Protein AF-A0A9W9ABB8-F1 (afdb_monomer_lite)

pLDDT: mean 76.54, std 20.95, range [30.84, 98.62]

Sequence (246 aa):
MRIDVDLCGHYLIMWRRAEHLQNVVATLQILTSRLSDTNARMREYYEDHLPDIAELDTRIRAIAEVDLENANVLKISQATKTLWYEAEQFRVPDLWHIASPPRQKVLAMREKLFGTGGRRFPQGVHGAHGRFNRLQKTLDGRERLVDSEGKTESEVEEEQRVDGEGVFINSPKEDVEDIVEHPNIKPMWLLRFFTSWVANWRPSASVVATKGYEMHSSLTSPVVDHEGEEITVPSELVKPENAASL

Secondary structure (DSSP, 8-state):
-HHHHHHHHHHHHHHHHHHHHHHHHHHHHHHHHHHHHHHHHHHHHHHHHHHHHHHHHHHHHHHHHHHHHHHHHHHHHHHHHHHHHHHHH--HHHHHHHHHHHHHHHHHHHHHHHT--SSPPPTTGGG-BTTB-EEEE-TTS-EEEE-TTS--HHHHHHHHHH-TT-SSS-PPP---------TTS--HHHHHHHHHHHHTT-------------------------------------PPP-----

Structure (mmCIF, N/CA/C/O backbone):
data_AF-A0A9W9ABB8-F1
#
_entry.id   AF-A0A9W9ABB8-F1
#
loop_
_atom_site.group_PDB
_atom_site.id
_atom_site.type_symbol
_atom_site.label_atom_id
_atom_site.label_alt_id
_atom_site.label_comp_id
_atom_site.label_asym_id
_atom_site.label_entity_id
_atom_site.label_seq_id
_atom_site.pdbx_PDB_ins_code
_atom_site.Cartn_x
_atom_site.Cartn_y
_atom_site.Cartn_z
_atom_site.occupancy
_atom_site.B_iso_or_equiv
_atom_site.auth_seq_id
_atom_site.auth_comp_id
_atom_site.auth_asym_id
_atom_site.auth_atom_id
_atom_site.pdbx_PDB_model_num
ATOM 1 N N . MET A 1 1 ? 44.831 25.089 -80.837 1.00 68.94 1 MET A N 1
ATOM 2 C CA . MET A 1 1 ? 45.810 25.006 -79.730 1.00 68.94 1 MET A CA 1
ATOM 3 C C . MET A 1 1 ? 45.282 25.567 -78.413 1.00 68.94 1 MET A C 1
ATOM 5 O O . MET A 1 1 ? 45.146 24.769 -77.505 1.00 68.94 1 MET A O 1
ATOM 9 N N . ARG A 1 2 ? 44.942 26.864 -78.258 1.00 84.62 2 ARG A N 1
ATOM 10 C CA . ARG A 1 2 ? 44.353 27.359 -76.982 1.00 84.62 2 ARG A CA 1
ATOM 11 C C . ARG A 1 2 ? 43.026 26.668 -76.625 1.00 84.62 2 ARG A C 1
ATOM 13 O O . ARG A 1 2 ? 42.878 26.171 -75.520 1.00 84.62 2 ARG A O 1
ATOM 20 N N . ILE A 1 3 ? 42.138 26.543 -77.612 1.00 88.19 3 ILE A N 1
ATOM 21 C CA . ILE A 1 3 ? 40.823 25.896 -77.464 1.00 88.19 3 ILE A CA 1
ATOM 22 C C . ILE A 1 3 ? 40.952 24.436 -76.988 1.00 88.19 3 ILE A C 1
ATOM 24 O O . ILE A 1 3 ? 40.187 23.999 -76.136 1.00 88.19 3 ILE A O 1
ATOM 28 N N . ASP A 1 4 ? 41.946 23.695 -77.481 1.00 93.38 4 ASP A N 1
ATOM 29 C CA . ASP A 1 4 ? 42.143 22.280 -77.133 1.00 93.38 4 ASP A CA 1
ATOM 30 C C . ASP A 1 4 ? 42.655 22.104 -75.693 1.00 93.38 4 ASP A C 1
ATOM 32 O O . ASP A 1 4 ? 42.255 21.172 -74.996 1.00 93.38 4 ASP A O 1
ATOM 36 N N . VAL A 1 5 ? 43.510 23.024 -75.227 1.00 92.75 5 VAL A N 1
ATOM 37 C CA . VAL A 1 5 ? 44.009 23.047 -73.841 1.00 92.75 5 VAL A CA 1
ATOM 38 C C . VAL A 1 5 ? 42.877 23.381 -72.874 1.00 92.75 5 VAL A C 1
ATOM 40 O O . VAL A 1 5 ? 42.732 22.711 -71.852 1.00 92.75 5 VAL A O 1
ATOM 43 N N . ASP A 1 6 ? 42.038 24.355 -73.226 1.00 93.81 6 ASP A N 1
ATOM 44 C CA . ASP A 1 6 ? 40.881 24.722 -72.415 1.00 93.81 6 ASP A CA 1
ATOM 45 C C . ASP A 1 6 ? 39.879 23.559 -72.342 1.00 93.81 6 ASP A C 1
ATOM 47 O O . ASP A 1 6 ? 39.435 23.203 -71.250 1.00 93.81 6 ASP A O 1
ATOM 51 N N . LEU A 1 7 ? 39.571 22.898 -73.464 1.00 93.44 7 LEU A N 1
ATOM 52 C CA . LEU A 1 7 ? 38.696 21.717 -73.493 1.00 93.44 7 LEU A CA 1
ATOM 53 C C . LEU A 1 7 ? 39.256 20.555 -72.661 1.00 93.44 7 LEU A C 1
ATOM 55 O O . LEU A 1 7 ? 38.510 19.932 -71.903 1.00 93.44 7 LEU A O 1
ATOM 59 N N . CYS A 1 8 ? 40.562 20.293 -72.747 1.00 93.94 8 CYS A N 1
ATOM 60 C CA . CYS A 1 8 ? 41.228 19.276 -71.932 1.00 93.94 8 CYS A CA 1
ATOM 61 C C . CYS A 1 8 ? 41.142 19.611 -70.431 1.00 93.94 8 CYS A C 1
ATOM 63 O O . CYS A 1 8 ? 40.811 18.746 -69.618 1.00 93.94 8 CYS A O 1
ATOM 65 N N . GLY A 1 9 ? 41.340 20.881 -70.062 1.00 95.69 9 GLY A N 1
ATOM 66 C CA . GLY A 1 9 ? 41.175 21.356 -68.687 1.00 95.69 9 GLY A CA 1
ATOM 67 C C . GLY A 1 9 ? 39.754 21.147 -68.156 1.00 95.69 9 GLY A C 1
ATOM 68 O O . GLY A 1 9 ? 39.575 20.609 -67.062 1.00 95.69 9 GLY A O 1
ATOM 69 N N . HIS A 1 10 ? 38.735 21.493 -68.948 1.00 96.12 10 HIS A N 1
ATOM 70 C CA . HIS A 1 10 ? 37.335 21.254 -68.581 1.00 96.12 10 HIS A CA 1
ATOM 71 C C . HIS A 1 10 ? 37.029 19.758 -68.441 1.00 96.12 10 HIS A C 1
ATOM 73 O O . HIS A 1 10 ? 36.358 19.363 -67.486 1.00 96.12 10 HIS A O 1
ATOM 79 N N . TYR A 1 11 ? 37.556 18.915 -69.334 1.00 96.44 11 TYR A N 1
ATOM 80 C CA . TYR A 1 11 ? 37.375 17.465 -69.265 1.00 96.44 11 TYR A CA 1
ATOM 81 C C . TYR A 1 11 ? 37.979 16.868 -67.986 1.00 96.44 11 TYR A C 1
ATOM 83 O O . TYR A 1 11 ? 37.311 16.099 -67.297 1.00 96.44 11 TYR A O 1
ATOM 91 N N . LEU A 1 12 ? 39.191 17.282 -67.603 1.00 96.06 12 LEU A N 1
ATOM 92 C CA . LEU A 1 12 ? 39.827 16.848 -66.354 1.00 96.06 12 LEU A CA 1
ATOM 93 C C . LEU A 1 12 ? 39.030 17.277 -65.115 1.00 96.06 12 LEU A C 1
ATOM 95 O O . LEU A 1 12 ? 38.873 16.493 -64.178 1.00 96.06 12 LEU A O 1
ATOM 99 N N . ILE A 1 13 ? 38.492 18.502 -65.109 1.00 96.69 13 ILE A N 1
ATOM 100 C CA . ILE A 1 13 ? 37.639 18.984 -64.015 1.00 96.69 13 ILE A CA 1
ATOM 101 C C . ILE A 1 13 ? 36.354 18.155 -63.933 1.00 96.69 13 ILE A C 1
ATOM 103 O O . ILE A 1 13 ? 35.967 17.748 -62.836 1.00 96.69 13 ILE A O 1
ATOM 107 N N . MET A 1 14 ? 35.695 17.889 -65.065 1.00 96.81 14 MET A N 1
ATOM 108 C CA . MET A 1 14 ? 34.482 17.070 -65.089 1.00 96.81 14 MET A CA 1
ATOM 109 C C . MET A 1 14 ? 34.756 15.641 -64.624 1.00 96.81 14 MET A C 1
ATOM 111 O O . MET A 1 14 ? 34.000 15.122 -63.807 1.00 96.81 14 MET A O 1
ATOM 115 N N . TRP A 1 15 ? 35.857 15.036 -65.069 1.00 97.69 15 TRP A N 1
ATOM 116 C CA . TRP A 1 15 ? 36.239 13.682 -64.677 1.00 97.69 15 TRP A CA 1
ATOM 117 C C . TRP A 1 15 ? 36.534 13.583 -63.174 1.00 97.69 15 TRP A C 1
ATOM 119 O O . TRP A 1 15 ? 35.964 12.736 -62.489 1.00 97.69 15 TRP A O 1
ATOM 129 N N . ARG A 1 16 ? 37.307 14.526 -62.615 1.00 97.75 16 ARG A N 1
ATOM 130 C CA . ARG A 1 16 ? 37.581 14.580 -61.168 1.00 97.75 16 ARG A CA 1
ATOM 131 C C . ARG A 1 16 ? 36.319 14.824 -60.336 1.00 97.75 16 ARG A C 1
ATOM 133 O O . ARG A 1 16 ? 36.184 14.275 -59.244 1.00 97.75 16 ARG A O 1
ATOM 140 N N . ARG A 1 17 ? 35.389 15.656 -60.820 1.00 97.50 17 ARG A N 1
ATOM 141 C CA . ARG A 1 17 ? 34.090 15.872 -60.156 1.00 97.50 17 ARG A CA 1
ATOM 142 C C . ARG A 1 17 ? 33.223 14.618 -60.201 1.00 97.50 17 ARG A C 1
ATOM 144 O O . ARG A 1 17 ? 32.594 14.310 -59.196 1.00 97.50 17 ARG A O 1
ATOM 151 N N . ALA A 1 18 ? 33.210 13.901 -61.323 1.00 97.62 18 ALA A N 1
ATOM 152 C CA . ALA A 1 18 ? 32.485 12.642 -61.450 1.00 97.62 18 ALA A CA 1
ATOM 153 C C . ALA A 1 18 ? 33.017 11.593 -60.460 1.00 97.62 18 ALA A C 1
ATOM 155 O O . ALA A 1 18 ? 32.231 11.006 -59.721 1.00 97.62 18 ALA A O 1
ATOM 156 N N . GLU A 1 19 ? 34.340 11.440 -60.364 1.00 97.56 19 GLU A N 1
ATOM 157 C CA . GLU A 1 19 ? 34.982 10.547 -59.390 1.00 97.56 19 GLU A CA 1
ATOM 158 C C . GLU A 1 19 ? 34.671 10.960 -57.940 1.00 97.56 19 GLU A C 1
ATOM 160 O O . GLU A 1 19 ? 34.311 10.129 -57.107 1.00 97.56 19 GLU A O 1
ATOM 165 N N . HIS A 1 20 ? 34.729 12.260 -57.627 1.00 97.75 20 HIS A N 1
ATOM 166 C CA . HIS A 1 20 ? 34.370 12.755 -56.298 1.00 97.75 20 HIS A CA 1
ATOM 167 C C . HIS A 1 20 ? 32.906 12.462 -55.940 1.00 97.75 20 HIS A C 1
ATOM 169 O O . HIS A 1 20 ? 32.637 11.987 -54.839 1.00 97.75 20 HIS A O 1
ATOM 175 N N . LEU A 1 21 ? 31.967 12.703 -56.860 1.00 98.06 21 LEU A N 1
ATOM 176 C CA . LEU A 1 21 ? 30.553 12.389 -56.647 1.00 98.06 21 LEU A CA 1
ATOM 177 C C . LEU A 1 21 ? 30.339 10.890 -56.444 1.00 98.06 21 LEU A C 1
ATOM 179 O O . LEU A 1 21 ? 29.570 10.509 -55.569 1.00 98.06 21 LEU A O 1
ATOM 183 N N . GLN A 1 22 ? 31.051 10.042 -57.187 1.00 98.19 22 GLN A N 1
ATOM 184 C CA . GLN A 1 22 ? 30.990 8.595 -56.998 1.00 98.19 22 GLN A CA 1
ATOM 185 C C . GLN A 1 22 ? 31.472 8.185 -55.600 1.00 98.19 22 GLN A C 1
ATOM 187 O O . GLN A 1 22 ? 30.812 7.388 -54.935 1.00 98.19 22 GLN A O 1
ATOM 192 N N . ASN A 1 23 ? 32.562 8.784 -55.115 1.00 97.69 23 ASN A N 1
ATOM 193 C CA . ASN A 1 23 ? 33.060 8.546 -53.761 1.00 97.69 23 ASN A CA 1
ATOM 194 C C . ASN A 1 23 ? 32.068 9.025 -52.689 1.00 97.69 23 ASN A C 1
ATOM 196 O O . ASN A 1 23 ? 31.843 8.317 -51.711 1.00 97.69 23 ASN A O 1
ATOM 200 N N . VAL A 1 24 ? 31.433 10.187 -52.879 1.00 98.38 24 VAL A N 1
ATOM 201 C CA . VAL A 1 24 ? 30.392 10.696 -51.966 1.00 98.38 24 VAL A CA 1
ATOM 202 C C . VAL A 1 24 ? 29.163 9.787 -51.965 1.00 98.38 24 VAL A C 1
ATOM 204 O O . VAL A 1 24 ? 28.613 9.491 -50.909 1.00 98.38 24 VAL A O 1
ATOM 207 N N . VAL A 1 25 ? 28.734 9.296 -53.127 1.00 98.38 25 VAL A N 1
ATOM 208 C CA . VAL A 1 25 ? 27.620 8.344 -53.209 1.00 98.38 25 VAL A CA 1
ATOM 209 C C . VAL A 1 25 ? 27.969 7.046 -52.480 1.00 98.38 25 VAL A C 1
ATOM 211 O O . VAL A 1 25 ? 27.146 6.547 -51.718 1.00 98.38 25 VAL A O 1
ATOM 214 N N . ALA A 1 26 ? 29.191 6.533 -52.640 1.00 98.12 26 ALA A N 1
ATOM 215 C CA . ALA A 1 26 ? 29.635 5.327 -51.948 1.00 98.12 26 ALA A CA 1
ATOM 216 C C . ALA A 1 26 ? 29.654 5.504 -50.419 1.00 98.12 26 ALA A C 1
ATOM 218 O O . ALA A 1 26 ? 29.173 4.635 -49.690 1.00 98.12 26 ALA A O 1
ATOM 219 N N . THR A 1 27 ? 30.150 6.637 -49.907 1.00 98.12 27 THR A N 1
ATOM 220 C CA . THR A 1 27 ? 30.139 6.897 -48.458 1.00 98.12 27 THR A CA 1
ATOM 221 C C . THR A 1 27 ? 28.723 7.064 -47.922 1.00 98.12 27 THR A C 1
ATOM 223 O O . THR A 1 27 ? 28.400 6.499 -46.877 1.00 98.12 27 THR A O 1
ATOM 226 N N . LEU A 1 28 ? 27.849 7.765 -48.650 1.00 98.19 28 LEU A N 1
ATOM 227 C CA . LEU A 1 28 ? 26.440 7.899 -48.284 1.00 98.19 28 LEU A CA 1
ATOM 228 C C . LEU A 1 28 ? 25.725 6.548 -48.270 1.00 98.19 28 LEU A C 1
ATOM 230 O O . LEU A 1 28 ? 24.940 6.299 -47.360 1.00 98.19 28 LEU A O 1
ATOM 234 N N . GLN A 1 29 ? 26.012 5.654 -49.217 1.00 98.31 29 GLN A N 1
ATOM 235 C CA . GLN A 1 29 ? 25.443 4.305 -49.235 1.00 98.31 29 GLN A CA 1
ATOM 236 C C . GLN A 1 29 ? 25.874 3.486 -48.016 1.00 98.31 29 GLN A C 1
ATOM 238 O O . GLN A 1 29 ? 25.028 2.850 -47.393 1.00 98.31 29 GLN A O 1
ATOM 243 N N . ILE A 1 30 ? 27.154 3.551 -47.630 1.00 98.31 30 ILE A N 1
ATOM 244 C CA . ILE A 1 30 ? 27.660 2.871 -46.428 1.00 98.31 30 ILE A CA 1
ATOM 245 C C . ILE A 1 30 ? 27.010 3.442 -45.164 1.00 98.31 30 ILE A C 1
ATOM 247 O O . ILE A 1 30 ? 26.604 2.689 -44.284 1.00 98.31 30 ILE A O 1
ATOM 251 N N . LEU A 1 31 ? 26.897 4.767 -45.052 1.00 98.25 31 LEU A N 1
ATOM 252 C CA . LEU A 1 31 ? 26.237 5.387 -43.901 1.00 98.25 31 LEU A CA 1
ATOM 253 C C . LEU A 1 31 ? 24.756 5.016 -43.844 1.00 98.25 31 LEU A C 1
ATOM 255 O O . LEU A 1 31 ? 24.248 4.701 -42.773 1.00 98.25 31 LEU A O 1
ATOM 259 N N . THR A 1 32 ? 24.084 5.009 -44.994 1.00 98.38 32 THR A N 1
ATOM 260 C CA . THR A 1 32 ? 22.665 4.662 -45.090 1.00 98.38 32 THR A CA 1
ATOM 261 C C . THR A 1 32 ? 22.428 3.212 -44.691 1.00 98.38 32 THR A C 1
ATOM 263 O O . THR A 1 32 ? 21.529 2.970 -43.893 1.00 98.38 32 THR A O 1
ATOM 266 N N . SER A 1 33 ? 23.246 2.263 -45.164 1.00 98.25 33 SER A N 1
ATOM 267 C CA . SER A 1 33 ? 23.107 0.853 -44.780 1.00 98.25 33 SER A CA 1
ATOM 268 C C . SER A 1 33 ? 23.386 0.639 -43.295 1.00 98.25 33 SER A C 1
ATOM 270 O O . SER A 1 33 ? 22.622 -0.023 -42.602 1.00 98.25 33 SER A O 1
ATOM 272 N N . ARG A 1 34 ? 24.424 1.284 -42.752 1.00 98.31 34 ARG A N 1
ATOM 273 C CA . ARG A 1 34 ? 24.720 1.212 -41.316 1.00 98.31 34 ARG A CA 1
ATOM 274 C C . ARG A 1 34 ? 23.590 1.786 -40.468 1.00 98.31 34 ARG A C 1
ATOM 276 O O . ARG A 1 34 ? 23.243 1.182 -39.461 1.00 98.31 34 ARG A O 1
ATOM 283 N N . LEU A 1 35 ? 23.018 2.922 -40.865 1.00 98.19 35 LEU A N 1
ATOM 284 C CA . LEU A 1 35 ? 21.896 3.545 -40.162 1.00 98.19 35 LEU A CA 1
ATOM 285 C C . LEU A 1 35 ? 20.609 2.726 -40.285 1.00 98.19 35 LEU A C 1
ATOM 287 O O . LEU A 1 35 ? 19.845 2.654 -39.324 1.00 98.19 35 LEU A O 1
ATOM 291 N N . SER A 1 36 ? 20.350 2.106 -41.439 1.00 98.38 36 SER A N 1
ATOM 292 C CA . SER A 1 36 ? 19.194 1.223 -41.588 1.00 98.38 36 SER A CA 1
ATOM 293 C C . SER A 1 36 ? 19.338 -0.028 -40.731 1.00 98.38 36 SER A C 1
ATOM 295 O O . SER A 1 36 ? 18.379 -0.394 -40.057 1.00 98.38 36 SER A O 1
ATOM 297 N N . ASP A 1 37 ? 20.529 -0.630 -40.693 1.00 98.38 37 ASP A N 1
ATOM 298 C CA . ASP A 1 37 ? 20.807 -1.832 -39.904 1.00 98.38 37 ASP A CA 1
ATOM 299 C C . ASP A 1 37 ? 20.693 -1.552 -38.403 1.00 98.38 37 ASP A C 1
ATOM 301 O O . ASP A 1 37 ? 20.070 -2.318 -37.669 1.00 98.38 37 ASP A O 1
ATOM 305 N N . THR A 1 38 ? 21.257 -0.437 -37.922 1.00 98.44 38 THR A N 1
ATOM 306 C CA . THR A 1 38 ? 21.149 -0.069 -36.502 1.00 98.44 38 THR A CA 1
ATOM 307 C C . THR A 1 38 ? 19.716 0.257 -36.113 1.00 98.44 38 THR A C 1
ATOM 309 O O . THR A 1 38 ? 19.274 -0.159 -35.046 1.00 98.44 38 THR A O 1
ATOM 312 N N . ASN A 1 39 ? 18.968 0.955 -36.968 1.00 98.19 39 ASN A N 1
ATOM 313 C CA . ASN A 1 39 ? 17.563 1.255 -36.714 1.00 98.19 39 ASN A CA 1
ATOM 314 C C . ASN A 1 39 ? 16.707 -0.021 -36.700 1.00 98.19 39 ASN A C 1
ATOM 316 O O . ASN A 1 39 ? 15.901 -0.198 -35.792 1.00 98.19 39 ASN A O 1
ATOM 320 N N . ALA A 1 40 ? 16.917 -0.939 -37.650 1.00 98.25 40 ALA A N 1
ATOM 321 C CA . ALA A 1 40 ? 16.251 -2.241 -37.654 1.00 98.25 40 ALA A CA 1
ATOM 322 C C . ALA A 1 40 ? 16.542 -3.016 -36.363 1.00 98.25 40 ALA A C 1
ATOM 324 O O . ALA A 1 40 ? 15.615 -3.477 -35.708 1.00 98.25 40 ALA A O 1
ATOM 325 N N . ARG A 1 41 ? 17.808 -3.049 -35.935 1.00 98.44 41 ARG A N 1
ATOM 326 C CA . ARG A 1 41 ? 18.221 -3.731 -34.705 1.00 98.44 41 ARG A CA 1
ATOM 327 C C . ARG A 1 41 ? 17.649 -3.094 -33.437 1.00 98.44 41 ARG A C 1
ATOM 329 O O . ARG A 1 41 ? 17.312 -3.807 -32.503 1.00 98.44 41 ARG A O 1
ATOM 336 N N . MET A 1 42 ? 17.539 -1.764 -33.382 1.00 98.12 42 MET A N 1
ATOM 337 C CA . MET A 1 42 ? 16.894 -1.080 -32.252 1.00 98.12 42 MET A CA 1
ATOM 338 C C . MET A 1 42 ? 15.392 -1.357 -32.200 1.00 98.12 42 MET A C 1
ATOM 340 O O . MET A 1 42 ? 14.847 -1.482 -31.108 1.00 98.12 42 MET A O 1
ATOM 344 N N . ARG A 1 43 ? 14.728 -1.457 -33.358 1.00 98.25 43 ARG A N 1
ATOM 345 C CA . ARG A 1 43 ? 13.309 -1.824 -33.422 1.00 98.25 43 ARG A CA 1
ATOM 346 C C . ARG A 1 43 ? 13.078 -3.259 -32.985 1.00 98.25 43 ARG A C 1
ATOM 348 O O . ARG A 1 43 ? 12.240 -3.464 -32.125 1.00 98.25 43 ARG A O 1
ATOM 355 N N . GLU A 1 44 ? 13.856 -4.200 -33.510 1.00 98.44 44 GLU A N 1
ATOM 356 C CA . GLU A 1 44 ? 13.804 -5.608 -33.104 1.00 98.44 44 GLU A CA 1
ATOM 357 C C . GLU A 1 44 ? 14.040 -5.739 -31.596 1.00 98.44 44 GLU A C 1
ATOM 359 O O . GLU A 1 44 ? 13.203 -6.277 -30.887 1.00 98.44 44 GLU A O 1
ATOM 364 N N . TYR A 1 45 ? 15.097 -5.105 -31.073 1.00 98.38 45 TYR A N 1
ATOM 365 C CA . TYR A 1 45 ? 15.361 -5.095 -29.636 1.00 98.38 45 TYR A CA 1
ATOM 366 C C . TYR A 1 45 ? 14.198 -4.504 -28.828 1.00 98.38 45 TYR A C 1
ATOM 368 O O . TYR A 1 45 ? 13.860 -5.019 -27.770 1.00 98.38 45 TYR A O 1
ATOM 376 N N . TYR A 1 46 ? 13.581 -3.417 -29.292 1.00 97.81 46 TYR A N 1
ATOM 377 C CA . TYR A 1 46 ? 12.426 -2.838 -28.609 1.00 97.81 46 TYR A CA 1
ATOM 378 C C . TYR A 1 46 ? 11.224 -3.787 -28.628 1.00 97.81 46 TYR A C 1
ATOM 380 O O . TYR A 1 46 ? 10.619 -4.012 -27.584 1.00 97.81 46 TYR A O 1
ATOM 388 N N . GLU A 1 47 ? 10.909 -4.358 -29.789 1.00 98.19 47 GLU A N 1
ATOM 389 C CA . GLU A 1 47 ? 9.811 -5.307 -29.975 1.00 98.19 47 GLU A CA 1
ATOM 390 C C . GLU A 1 47 ? 9.995 -6.562 -29.111 1.00 98.19 47 GLU A C 1
ATOM 392 O O . GLU A 1 47 ? 9.036 -6.999 -28.474 1.00 98.19 47 GLU A O 1
ATOM 397 N N . ASP A 1 48 ? 11.227 -7.059 -28.991 1.00 98.56 48 ASP A N 1
ATOM 398 C CA . ASP A 1 48 ? 11.579 -8.200 -28.143 1.00 98.56 48 ASP A CA 1
ATOM 399 C C . ASP A 1 48 ? 11.329 -7.933 -26.648 1.00 98.56 48 ASP A C 1
ATOM 401 O O . ASP A 1 48 ? 10.965 -8.852 -25.917 1.00 98.56 48 ASP A O 1
ATOM 405 N N . HIS A 1 49 ? 11.483 -6.684 -26.186 1.00 98.38 49 HIS A N 1
ATOM 406 C CA . HIS A 1 49 ? 11.338 -6.309 -24.768 1.00 98.38 49 HIS A CA 1
ATOM 407 C C . HIS A 1 49 ? 9.974 -5.691 -24.421 1.00 98.38 49 HIS A C 1
ATOM 409 O O . HIS A 1 49 ? 9.693 -5.428 -23.250 1.00 98.38 49 HIS A O 1
ATOM 415 N N . LEU A 1 50 ? 9.093 -5.474 -25.402 1.00 98.38 50 LEU A N 1
ATOM 416 C CA . LEU A 1 50 ? 7.701 -5.093 -25.152 1.00 98.38 50 LEU A CA 1
ATOM 417 C C . LEU A 1 50 ? 6.968 -6.007 -24.149 1.00 98.38 50 LEU A C 1
ATOM 419 O O . LEU A 1 50 ? 6.282 -5.458 -23.280 1.00 98.38 50 LEU A O 1
ATOM 423 N N . PRO A 1 51 ? 7.067 -7.353 -24.218 1.00 98.25 51 PRO A N 1
ATOM 424 C CA . PRO A 1 51 ? 6.397 -8.215 -23.246 1.00 98.25 51 PRO A CA 1
ATOM 425 C C . PRO A 1 51 ? 6.939 -8.027 -21.827 1.00 98.25 51 PRO A C 1
ATOM 427 O O . PRO A 1 51 ? 6.142 -7.962 -20.894 1.00 98.25 51 PRO A O 1
ATOM 430 N N . ASP A 1 52 ? 8.252 -7.860 -21.663 1.00 98.31 52 ASP A N 1
ATOM 431 C CA . ASP A 1 52 ? 8.875 -7.643 -20.353 1.00 98.31 52 ASP A CA 1
ATOM 432 C C . ASP A 1 52 ? 8.405 -6.322 -19.731 1.00 98.31 52 ASP A C 1
ATOM 434 O O . ASP A 1 52 ? 8.088 -6.262 -18.543 1.00 98.31 52 ASP A O 1
ATOM 438 N N . ILE A 1 53 ? 8.299 -5.257 -20.536 1.00 98.00 53 ILE A N 1
ATOM 439 C CA . ILE A 1 53 ? 7.759 -3.964 -20.089 1.00 98.00 53 ILE A CA 1
ATOM 440 C C . ILE A 1 53 ? 6.292 -4.114 -19.672 1.00 98.00 53 ILE A C 1
ATOM 442 O O . ILE A 1 53 ? 5.900 -3.622 -18.614 1.00 98.00 53 ILE A O 1
ATOM 446 N N . ALA A 1 54 ? 5.485 -4.828 -20.460 1.00 98.38 54 ALA A N 1
ATOM 447 C CA . ALA A 1 54 ? 4.090 -5.083 -20.120 1.00 98.38 54 ALA A CA 1
ATOM 448 C C . ALA A 1 54 ? 3.957 -5.912 -18.830 1.00 98.38 54 ALA A C 1
ATOM 450 O O . ALA A 1 54 ? 3.095 -5.628 -17.997 1.00 98.38 54 ALA A O 1
ATOM 451 N N . GLU A 1 55 ? 4.825 -6.905 -18.622 1.00 98.44 55 GLU A N 1
ATOM 452 C CA . GLU A 1 55 ? 4.872 -7.672 -17.380 1.00 98.44 55 GLU A CA 1
ATOM 453 C C . GLU A 1 55 ? 5.244 -6.775 -16.191 1.00 98.44 55 GLU A C 1
ATOM 455 O O . GLU A 1 55 ? 4.563 -6.803 -15.161 1.00 98.44 55 GLU A O 1
ATOM 460 N N . LEU A 1 56 ? 6.271 -5.933 -16.327 1.00 98.38 56 LEU A N 1
ATOM 461 C CA . LEU A 1 56 ? 6.660 -4.977 -15.290 1.00 98.38 56 LEU A CA 1
ATOM 462 C C . LEU A 1 56 ? 5.513 -4.027 -14.936 1.00 98.38 56 LEU A C 1
ATOM 464 O O . LEU A 1 56 ? 5.245 -3.832 -13.752 1.00 98.38 56 LEU A O 1
ATOM 468 N N . ASP A 1 57 ? 4.778 -3.517 -15.923 1.00 98.44 57 ASP A N 1
ATOM 469 C CA . ASP A 1 57 ? 3.600 -2.679 -15.689 1.00 98.44 57 ASP A CA 1
ATOM 470 C C . ASP A 1 57 ? 2.528 -3.411 -14.872 1.00 98.44 57 ASP A C 1
ATOM 472 O O . ASP A 1 57 ? 1.934 -2.831 -13.958 1.00 98.44 57 ASP A O 1
ATOM 476 N N . THR A 1 58 ? 2.280 -4.695 -15.152 1.00 98.38 58 THR A N 1
ATOM 477 C CA . THR A 1 58 ? 1.328 -5.484 -14.350 1.00 98.38 58 THR A CA 1
ATOM 478 C C . THR A 1 58 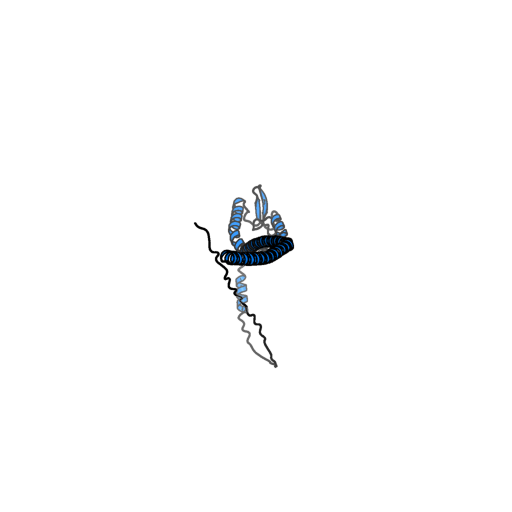? 1.809 -5.680 -12.914 1.00 98.38 58 THR A C 1
ATOM 480 O O . THR A 1 58 ? 1.018 -5.527 -11.981 1.00 98.38 58 THR A O 1
ATOM 483 N N . ARG A 1 59 ? 3.108 -5.939 -12.713 1.00 98.50 59 ARG A N 1
ATOM 484 C CA . ARG A 1 59 ? 3.707 -6.088 -11.379 1.00 98.50 59 ARG A CA 1
ATOM 485 C C . ARG A 1 59 ? 3.658 -4.780 -10.590 1.00 98.50 59 ARG A C 1
ATOM 487 O O . ARG A 1 59 ? 3.304 -4.801 -9.417 1.00 98.50 59 ARG A O 1
ATOM 494 N N . ILE A 1 60 ? 3.941 -3.646 -11.230 1.00 98.50 60 ILE A N 1
ATOM 495 C CA . ILE A 1 60 ? 3.855 -2.315 -10.610 1.00 98.50 60 ILE A CA 1
ATOM 496 C C . ILE A 1 60 ? 2.424 -2.029 -10.147 1.00 98.50 60 ILE A C 1
ATOM 498 O O . ILE A 1 60 ? 2.229 -1.547 -9.034 1.00 98.50 60 ILE A O 1
ATOM 502 N N . ARG A 1 61 ? 1.413 -2.367 -10.959 1.00 98.44 61 ARG A N 1
ATOM 503 C CA . ARG A 1 61 ? 0.002 -2.205 -10.568 1.00 98.44 61 ARG A CA 1
ATOM 504 C C . ARG A 1 61 ? -0.364 -3.063 -9.358 1.00 98.44 61 ARG A C 1
ATOM 506 O O . ARG A 1 61 ? -1.014 -2.554 -8.453 1.00 98.44 61 ARG A O 1
ATOM 513 N N . ALA A 1 62 ? 0.084 -4.317 -9.323 1.00 98.44 62 ALA A N 1
ATOM 514 C CA . ALA A 1 62 ? -0.157 -5.202 -8.184 1.00 98.44 62 ALA A CA 1
ATOM 515 C C . ALA A 1 62 ? 0.511 -4.683 -6.897 1.00 98.44 62 ALA A C 1
ATOM 517 O O . ALA A 1 62 ? -0.103 -4.695 -5.836 1.00 98.44 62 ALA A O 1
ATOM 518 N N . ILE A 1 63 ? 1.745 -4.173 -6.988 1.00 98.62 63 ILE A N 1
ATOM 519 C CA . ILE A 1 63 ? 2.439 -3.559 -5.844 1.00 98.62 63 ILE A CA 1
ATOM 520 C C . ILE A 1 63 ? 1.678 -2.321 -5.355 1.00 98.62 63 ILE A C 1
ATOM 522 O O . ILE A 1 63 ? 1.446 -2.184 -4.158 1.00 98.62 63 ILE A O 1
ATOM 526 N N . ALA A 1 64 ? 1.222 -1.460 -6.267 1.00 98.44 64 ALA A N 1
ATOM 527 C CA . ALA A 1 64 ? 0.459 -0.268 -5.905 1.00 98.44 64 ALA A CA 1
ATOM 528 C C . ALA A 1 64 ? -0.869 -0.597 -5.192 1.00 98.44 64 ALA A C 1
ATOM 530 O O . ALA A 1 64 ? -1.284 0.138 -4.296 1.00 98.44 64 ALA A O 1
ATOM 531 N N . GLU A 1 65 ? -1.531 -1.697 -5.563 1.00 98.62 65 GLU A N 1
ATOM 532 C CA . GLU A 1 65 ? -2.735 -2.187 -4.880 1.00 98.62 65 GLU A CA 1
ATOM 533 C C . GLU A 1 65 ? -2.420 -2.670 -3.456 1.00 98.62 65 GLU A C 1
ATOM 535 O O . GLU A 1 65 ? -3.079 -2.250 -2.503 1.00 98.62 65 GLU A O 1
ATOM 540 N N . VAL A 1 66 ? -1.352 -3.456 -3.288 1.00 98.62 66 VAL A N 1
ATOM 541 C CA . VAL A 1 66 ? -0.880 -3.912 -1.970 1.00 98.62 66 VAL A CA 1
ATOM 542 C C . VAL A 1 66 ? -0.491 -2.733 -1.073 1.00 98.62 66 VAL A C 1
ATOM 544 O O . VAL A 1 66 ? -0.828 -2.715 0.110 1.00 98.62 66 VAL A O 1
ATOM 547 N N . ASP A 1 67 ? 0.174 -1.714 -1.616 1.00 98.56 67 ASP A N 1
ATOM 548 C CA . ASP A 1 67 ? 0.557 -0.517 -0.862 1.00 98.56 67 ASP A CA 1
ATOM 549 C C . ASP A 1 67 ? -0.661 0.295 -0.404 1.00 98.56 67 ASP A C 1
ATOM 551 O O . ASP A 1 67 ? -0.686 0.817 0.717 1.00 98.56 67 ASP A O 1
ATOM 555 N N . LEU A 1 68 ? -1.706 0.364 -1.234 1.00 98.56 68 LEU A N 1
ATOM 556 C CA . LEU A 1 68 ? -2.976 0.990 -0.872 1.00 98.56 68 LEU A CA 1
ATOM 557 C C . LEU A 1 68 ? -3.636 0.238 0.291 1.00 98.56 68 LEU A C 1
ATOM 559 O O . LEU A 1 68 ? -4.055 0.861 1.274 1.00 98.56 68 LEU A O 1
ATOM 563 N N . GLU A 1 69 ? -3.712 -1.089 0.212 1.00 98.44 69 GLU A N 1
ATOM 564 C CA . GLU A 1 69 ? -4.259 -1.914 1.290 1.00 98.44 69 GLU A CA 1
ATOM 565 C C . GLU A 1 69 ? -3.440 -1.783 2.577 1.00 98.44 69 GLU A C 1
ATOM 567 O O . GLU A 1 69 ? -4.013 -1.574 3.648 1.00 98.44 69 GLU A O 1
ATOM 572 N N . ASN A 1 70 ? -2.110 -1.787 2.483 1.00 98.56 70 ASN A N 1
ATOM 573 C CA . ASN A 1 70 ? -1.218 -1.557 3.618 1.00 98.56 70 ASN A CA 1
ATOM 574 C C . ASN A 1 70 ? -1.474 -0.196 4.278 1.00 98.56 70 ASN A C 1
ATOM 576 O O . ASN A 1 70 ? -1.577 -0.109 5.504 1.00 98.56 70 ASN A O 1
ATOM 580 N N . ALA A 1 71 ? -1.656 0.867 3.490 1.00 98.44 71 ALA A N 1
ATOM 581 C CA . ALA A 1 71 ? -2.011 2.180 4.021 1.00 98.44 71 ALA A CA 1
ATOM 582 C C . ALA A 1 71 ? -3.366 2.163 4.755 1.00 98.44 71 ALA A C 1
ATOM 584 O O . ALA A 1 71 ? -3.529 2.836 5.777 1.00 98.44 71 ALA A O 1
ATOM 585 N N . ASN A 1 72 ? -4.338 1.379 4.280 1.00 98.50 72 ASN A N 1
ATOM 586 C CA . ASN A 1 72 ? -5.622 1.203 4.960 1.00 98.50 72 ASN A CA 1
ATOM 587 C C . ASN A 1 72 ? -5.484 0.406 6.263 1.00 98.50 72 ASN A C 1
ATOM 589 O O . ASN A 1 72 ? -6.045 0.811 7.283 1.00 98.50 72 ASN A O 1
ATOM 593 N N . VAL A 1 73 ? -4.698 -0.673 6.267 1.00 98.56 73 VAL A N 1
ATOM 594 C CA . VAL A 1 73 ? -4.397 -1.456 7.476 1.00 98.56 73 VAL A CA 1
ATOM 595 C C . VAL A 1 73 ? -3.724 -0.580 8.528 1.00 98.56 73 VAL A C 1
ATOM 597 O O . VAL A 1 73 ? -4.108 -0.631 9.695 1.00 98.56 73 VAL A O 1
ATOM 600 N N . LEU A 1 74 ? -2.786 0.286 8.136 1.00 98.44 74 LEU A N 1
ATOM 601 C CA . LEU A 1 74 ? -2.141 1.221 9.058 1.00 98.44 74 LEU A CA 1
ATOM 602 C C . LEU A 1 74 ? -3.148 2.187 9.694 1.00 98.44 74 LEU A C 1
ATOM 604 O O . LEU A 1 74 ? -3.126 2.351 10.915 1.00 98.44 74 LEU A O 1
ATOM 608 N N . LYS A 1 75 ? -4.080 2.753 8.915 1.00 98.38 75 LYS A N 1
ATOM 609 C CA . LYS A 1 75 ? -5.158 3.610 9.444 1.00 98.38 75 LYS A CA 1
ATOM 610 C C . LYS A 1 75 ? -6.044 2.867 10.442 1.00 98.38 75 LYS A C 1
ATOM 612 O O . LYS A 1 75 ? -6.339 3.401 11.509 1.00 98.38 75 LYS A O 1
ATOM 617 N N . ILE A 1 76 ? -6.437 1.631 10.127 1.00 98.12 76 ILE A N 1
ATOM 618 C CA . ILE A 1 76 ? -7.234 0.797 11.037 1.00 98.12 76 ILE A CA 1
ATOM 619 C C . ILE A 1 76 ? -6.431 0.497 12.303 1.00 98.12 76 ILE A C 1
ATOM 621 O O . ILE A 1 76 ? -6.954 0.650 13.400 1.00 98.12 76 ILE A O 1
ATOM 625 N N . SER A 1 77 ? -5.151 0.143 12.173 1.00 98.19 77 SER A N 1
ATOM 626 C CA . SER A 1 77 ? -4.273 -0.139 13.313 1.00 98.19 77 SER A CA 1
ATOM 627 C C . SER A 1 77 ? -4.076 1.077 14.221 1.00 98.19 77 SER A C 1
ATOM 629 O O . SER A 1 77 ? -3.958 0.938 15.435 1.00 98.19 77 SER A O 1
ATOM 631 N N . GLN A 1 78 ? -4.056 2.281 13.647 1.00 98.31 78 GLN A N 1
ATOM 632 C CA . GLN A 1 78 ? -4.004 3.516 14.411 1.00 98.31 78 GLN A CA 1
ATOM 633 C C . GLN A 1 78 ? -5.319 3.728 15.161 1.00 98.31 78 GLN A C 1
ATOM 635 O O . GLN A 1 78 ? -5.289 3.951 16.365 1.00 98.31 78 GLN A O 1
ATOM 640 N N . ALA A 1 79 ? -6.459 3.598 14.476 1.00 98.06 79 ALA A N 1
ATOM 641 C CA . ALA A 1 79 ? -7.774 3.745 15.092 1.00 98.06 79 ALA A CA 1
ATOM 642 C C . ALA A 1 79 ? -7.996 2.733 16.227 1.00 98.06 79 ALA A C 1
ATOM 644 O O . ALA A 1 79 ? -8.474 3.106 17.295 1.00 98.06 79 ALA A O 1
ATOM 645 N N . THR A 1 80 ? -7.597 1.471 16.041 1.00 97.88 80 THR A N 1
ATOM 646 C CA . THR A 1 80 ? -7.700 0.457 17.096 1.00 97.88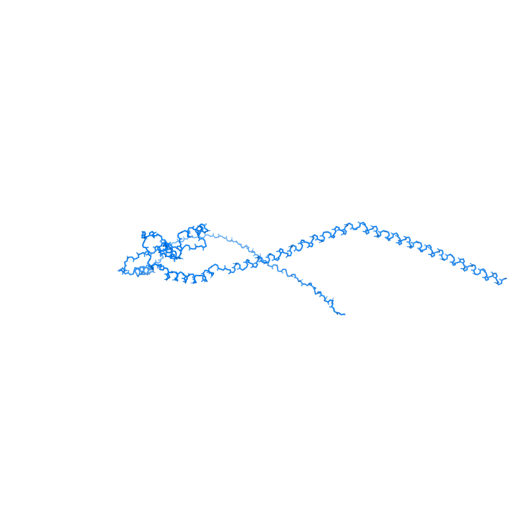 80 THR A CA 1
ATOM 647 C C . THR A 1 80 ? -6.806 0.799 18.275 1.00 97.88 80 THR A C 1
ATOM 649 O O . THR A 1 80 ? -7.282 0.761 19.403 1.00 97.88 80 THR A O 1
ATOM 652 N N . LYS A 1 81 ? -5.547 1.193 18.048 1.00 97.62 81 LYS A N 1
ATOM 653 C CA . LYS A 1 81 ? -4.653 1.642 19.127 1.00 97.62 81 LYS A CA 1
ATOM 654 C C . LYS A 1 81 ? -5.239 2.828 19.887 1.00 97.62 81 LYS A C 1
ATOM 656 O O . LYS A 1 81 ? -5.215 2.813 21.108 1.00 97.62 81 LYS A O 1
ATOM 661 N N . THR A 1 82 ? -5.803 3.818 19.195 1.00 97.31 82 THR A N 1
ATOM 662 C CA . THR A 1 82 ? -6.481 4.952 19.839 1.00 97.31 82 THR A CA 1
ATOM 663 C C . THR A 1 82 ? -7.623 4.483 20.736 1.00 97.31 82 THR A C 1
ATOM 665 O O . THR A 1 82 ? -7.666 4.875 21.897 1.00 97.31 82 THR A O 1
ATOM 668 N N . LEU A 1 83 ? -8.485 3.585 20.249 1.00 96.75 83 LEU A N 1
ATOM 669 C CA . LEU A 1 83 ? -9.565 3.016 21.060 1.00 96.75 83 LEU A CA 1
ATOM 670 C C . LEU A 1 83 ? -9.042 2.218 22.259 1.00 96.75 83 LEU A C 1
ATOM 672 O O . LEU A 1 83 ? -9.629 2.293 23.332 1.00 96.75 83 LEU A O 1
ATOM 676 N N . TRP A 1 84 ? -7.939 1.483 22.106 1.00 97.12 84 TRP A N 1
ATOM 677 C CA . TRP A 1 84 ? -7.283 0.788 23.218 1.00 97.12 84 TRP A CA 1
ATOM 678 C C . TRP A 1 84 ? -6.762 1.767 24.272 1.00 97.12 84 TRP A C 1
ATOM 680 O O . TRP A 1 84 ? -7.014 1.568 25.457 1.00 97.12 84 TRP A O 1
ATOM 690 N N . TYR A 1 85 ? -6.113 2.857 23.856 1.00 96.12 85 TYR A N 1
ATOM 691 C CA . TYR A 1 85 ? -5.657 3.898 24.779 1.00 96.12 85 TYR A CA 1
ATOM 692 C C . TYR A 1 85 ? -6.819 4.568 25.515 1.00 96.12 85 TYR A C 1
ATOM 694 O O . TYR A 1 85 ? -6.717 4.824 26.711 1.00 96.12 85 TYR A O 1
ATOM 702 N N . GLU A 1 86 ? -7.926 4.843 24.827 1.00 93.25 86 GLU A N 1
ATOM 703 C CA . GLU A 1 86 ? -9.135 5.380 25.458 1.00 93.25 86 GLU A CA 1
ATOM 704 C C . GLU A 1 86 ? -9.763 4.363 26.420 1.00 93.25 86 GLU A C 1
ATOM 706 O O . GLU A 1 86 ? -10.136 4.721 27.535 1.00 93.25 86 GLU A O 1
ATOM 711 N N . ALA A 1 87 ? -9.821 3.086 26.036 1.00 92.38 87 ALA A N 1
ATOM 712 C CA . ALA A 1 87 ? -10.329 2.009 26.879 1.00 92.38 87 ALA A CA 1
ATOM 713 C C . ALA A 1 87 ? -9.522 1.869 28.180 1.00 92.38 87 ALA A C 1
ATOM 715 O O . ALA A 1 87 ? -10.102 1.769 29.258 1.00 92.38 87 ALA A O 1
ATOM 716 N N . GLU A 1 88 ? -8.192 1.925 28.095 1.00 91.06 88 GLU A N 1
ATOM 717 C CA . GLU A 1 88 ? -7.298 1.856 29.257 1.00 91.06 88 GLU A CA 1
ATOM 718 C C . GLU A 1 88 ? -7.396 3.085 30.174 1.00 91.06 88 GLU A C 1
ATOM 720 O O . GLU A 1 88 ? -7.125 2.985 31.374 1.00 91.06 88 GLU A O 1
ATOM 725 N N . GLN A 1 89 ? -7.817 4.244 29.655 1.00 90.25 89 GLN A N 1
ATOM 726 C CA . GLN A 1 89 ? -8.073 5.425 30.486 1.00 90.25 89 GLN A CA 1
ATOM 727 C C . GLN A 1 89 ? -9.297 5.248 31.391 1.00 90.25 89 GLN A C 1
ATOM 729 O O . GLN A 1 89 ? -9.377 5.890 32.445 1.00 90.25 89 GLN A O 1
ATOM 734 N N . PHE A 1 90 ? -10.238 4.370 31.035 1.00 87.62 90 PHE A N 1
ATOM 735 C CA . PHE A 1 90 ? -11.404 4.101 31.866 1.00 87.62 90 PHE A CA 1
ATOM 736 C C . PHE A 1 90 ? -11.043 3.215 33.058 1.00 87.62 90 PHE A C 1
ATOM 738 O O . PHE A 1 90 ? -11.049 1.986 33.009 1.00 87.62 90 PHE A O 1
ATOM 745 N N . ARG A 1 91 ? -10.805 3.859 34.200 1.00 85.00 91 ARG A N 1
ATOM 746 C CA . ARG A 1 91 ? -10.726 3.173 35.488 1.00 85.00 91 ARG A CA 1
ATOM 747 C C . ARG A 1 91 ? -12.135 2.824 35.956 1.00 85.00 91 ARG A C 1
ATOM 749 O O . ARG A 1 91 ? -12.906 3.705 36.334 1.00 85.00 91 ARG A O 1
ATOM 756 N N . VAL A 1 92 ? -12.460 1.530 35.971 1.00 85.50 92 VAL A N 1
ATOM 757 C CA . VAL A 1 92 ? -13.755 1.006 36.453 1.00 85.50 92 VAL A CA 1
ATOM 758 C C . VAL A 1 92 ? -14.161 1.579 37.825 1.00 85.50 92 VAL A C 1
ATOM 760 O O . VAL A 1 92 ? -15.321 1.976 37.966 1.00 85.50 92 VAL A O 1
ATOM 763 N N . PRO A 1 93 ? -13.255 1.720 38.819 1.00 87.31 93 PRO A N 1
ATOM 764 C CA . PRO A 1 93 ? -13.609 2.341 40.095 1.00 87.31 93 PRO A CA 1
ATOM 765 C C . PRO A 1 93 ? -14.073 3.795 39.953 1.00 87.31 93 PRO A C 1
ATOM 767 O O . PRO A 1 93 ? -15.072 4.178 40.556 1.00 87.31 93 PRO A O 1
ATOM 770 N N . ASP A 1 94 ? -13.408 4.596 39.117 1.00 87.25 94 ASP A N 1
ATOM 771 C CA . ASP A 1 94 ? -13.749 6.009 38.918 1.00 87.25 94 ASP A CA 1
ATOM 772 C C . ASP A 1 94 ? -15.114 6.148 38.231 1.00 87.25 94 ASP A C 1
ATOM 774 O O . ASP A 1 94 ? -15.944 6.961 38.643 1.00 87.25 94 ASP A O 1
ATOM 778 N N . LEU A 1 95 ? -15.402 5.284 37.251 1.00 86.94 95 LEU A N 1
ATOM 779 C CA . LEU A 1 95 ? -16.725 5.198 36.628 1.00 86.94 95 LEU A CA 1
ATOM 780 C C . LEU A 1 95 ? -17.814 4.844 37.649 1.00 86.94 95 LEU A C 1
ATOM 782 O O . LEU A 1 95 ? -18.884 5.456 37.650 1.00 86.94 95 LEU A O 1
ATOM 786 N N . TRP A 1 96 ? -17.543 3.904 38.556 1.00 84.44 96 TRP A N 1
ATOM 787 C CA . TRP A 1 96 ? -18.471 3.558 39.632 1.00 84.44 96 TRP A CA 1
ATOM 788 C C . TRP A 1 96 ? -18.672 4.707 40.625 1.00 84.44 96 TRP A C 1
ATOM 790 O O . TRP A 1 96 ? -19.796 4.977 41.058 1.00 84.44 96 TRP A O 1
ATOM 800 N N . HIS A 1 97 ? -17.612 5.439 40.962 1.00 86.94 97 HIS A N 1
ATOM 801 C CA . HIS A 1 97 ? -17.704 6.624 41.810 1.00 86.94 97 HIS A CA 1
ATOM 802 C C . HIS A 1 97 ? -18.523 7.745 41.157 1.00 86.94 97 HIS A C 1
ATOM 804 O O . HIS A 1 97 ? -19.273 8.424 41.854 1.00 86.94 97 HIS A O 1
ATOM 810 N N . ILE A 1 98 ? -18.465 7.895 39.831 1.00 90.00 98 ILE A N 1
ATOM 811 C CA . ILE A 1 98 ? -19.303 8.847 39.086 1.00 90.00 98 ILE A CA 1
ATOM 812 C C . ILE A 1 98 ? -20.767 8.372 39.022 1.00 90.00 98 ILE A C 1
ATOM 814 O O . ILE A 1 98 ? -21.691 9.173 39.177 1.00 90.00 98 ILE A O 1
ATOM 818 N N . ALA A 1 99 ? -21.001 7.072 38.825 1.00 89.44 99 ALA A N 1
ATOM 819 C CA . ALA A 1 99 ? -22.341 6.503 38.663 1.00 89.44 99 ALA A CA 1
ATOM 820 C C . ALA A 1 99 ? -23.091 6.258 39.988 1.00 89.44 99 ALA A C 1
ATOM 822 O O . ALA A 1 99 ? -24.326 6.242 40.014 1.00 89.44 99 ALA A O 1
ATOM 823 N N . SER A 1 100 ? -22.381 6.073 41.103 1.00 86.44 100 SER A N 1
ATOM 824 C CA . SER A 1 100 ? -22.997 5.701 42.384 1.00 86.44 100 SER A CA 1
ATOM 825 C C . SER A 1 100 ? -23.889 6.792 43.004 1.00 86.44 100 SER A C 1
ATOM 827 O O . SER A 1 100 ? -25.002 6.442 43.410 1.00 86.44 100 SER A O 1
ATOM 829 N N . PRO A 1 101 ? -23.538 8.098 43.030 1.00 91.94 101 PRO A N 1
ATOM 830 C CA . PRO A 1 101 ? -24.413 9.128 43.595 1.00 91.94 101 PRO A CA 1
ATOM 831 C C . PRO A 1 101 ? -25.770 9.281 42.883 1.00 91.94 101 PRO A C 1
ATOM 833 O O . PRO A 1 101 ? -26.798 9.296 43.572 1.00 91.94 101 PRO A O 1
ATOM 836 N N . PRO A 1 102 ? -25.856 9.374 41.535 1.00 92.44 102 PRO A N 1
ATOM 837 C CA . PRO A 1 102 ? -27.155 9.451 40.872 1.00 92.44 102 PRO A CA 1
ATOM 838 C C . PRO A 1 102 ? -27.960 8.161 41.064 1.00 92.44 102 PRO A C 1
ATOM 840 O O . PRO A 1 102 ? -29.171 8.241 41.274 1.00 92.44 102 PRO A O 1
ATOM 843 N N . ARG A 1 103 ? -27.309 6.988 41.093 1.00 86.69 103 ARG A N 1
ATOM 844 C CA . ARG A 1 103 ? -27.977 5.711 41.387 1.00 86.69 103 ARG A CA 1
ATOM 845 C C . ARG A 1 103 ? -28.598 5.705 42.785 1.00 86.69 103 ARG A C 1
ATOM 847 O O . ARG A 1 103 ? -29.779 5.392 42.922 1.00 86.69 103 ARG A O 1
ATOM 854 N N . GLN A 1 104 ? -27.858 6.124 43.811 1.00 85.69 104 GLN A N 1
ATOM 855 C CA . GLN A 1 104 ? -28.383 6.258 45.175 1.00 85.69 104 GLN A CA 1
ATOM 856 C C . GLN A 1 104 ? -29.553 7.246 45.244 1.00 85.69 104 GLN A C 1
ATOM 858 O O . GLN A 1 104 ? -30.546 6.981 45.919 1.00 85.69 104 GLN A O 1
ATOM 863 N N . LYS A 1 105 ? -29.486 8.359 44.503 1.00 90.62 105 LYS A N 1
ATOM 864 C CA . LYS A 1 105 ? -30.581 9.335 44.432 1.00 90.62 105 LYS A CA 1
ATOM 865 C C . LYS A 1 105 ? -31.844 8.736 43.813 1.00 90.62 105 LYS A C 1
ATOM 867 O O . LYS A 1 105 ? -32.934 8.976 44.328 1.00 90.62 105 LYS A O 1
ATOM 872 N N . VAL A 1 106 ? -31.714 7.950 42.743 1.00 86.94 106 VAL A N 1
ATOM 873 C CA . VAL A 1 106 ? -32.845 7.230 42.136 1.00 86.94 106 VAL A CA 1
ATOM 874 C C . VAL A 1 106 ? -33.442 6.241 43.129 1.00 86.94 106 VAL A C 1
ATOM 876 O O . VAL A 1 106 ? -34.656 6.242 43.306 1.00 86.94 106 VAL A O 1
ATOM 879 N N . LEU A 1 107 ? -32.615 5.460 43.828 1.00 83.19 107 LEU A N 1
ATOM 880 C CA . LEU A 1 107 ? -33.089 4.524 44.850 1.00 83.19 107 LEU A CA 1
ATOM 881 C C . LEU A 1 107 ? -33.814 5.245 45.994 1.00 83.19 107 LEU A C 1
ATOM 883 O O . LEU A 1 107 ? -34.917 4.846 46.358 1.00 83.19 107 LEU A O 1
ATOM 887 N N . ALA A 1 108 ? -33.272 6.360 46.485 1.00 83.88 108 ALA A N 1
ATOM 888 C CA . ALA A 1 108 ? -33.913 7.173 47.516 1.00 83.88 108 ALA A CA 1
ATOM 889 C C . ALA A 1 108 ? -35.245 7.785 47.043 1.00 83.88 108 ALA A C 1
ATOM 891 O O . ALA A 1 108 ? -36.204 7.869 47.808 1.00 83.88 108 ALA A O 1
ATOM 892 N N . MET A 1 109 ? -35.338 8.223 45.782 1.00 85.38 109 MET A N 1
ATOM 893 C CA . MET A 1 109 ? -36.606 8.698 45.211 1.00 85.38 109 MET A CA 1
ATOM 894 C C . MET A 1 109 ? -37.609 7.558 45.031 1.00 85.38 109 MET A C 1
ATOM 896 O O . MET A 1 109 ? -38.795 7.741 45.294 1.00 85.38 109 MET A O 1
ATOM 900 N N . ARG A 1 110 ? -37.139 6.377 44.629 1.00 80.12 110 ARG A N 1
ATOM 901 C CA . ARG A 1 110 ? -37.955 5.170 44.481 1.00 80.12 110 ARG A CA 1
ATOM 902 C C . ARG A 1 110 ? -38.541 4.743 45.825 1.00 80.12 110 ARG A C 1
ATOM 904 O O . ARG A 1 110 ? -39.734 4.480 45.901 1.00 80.12 110 ARG A O 1
ATOM 911 N N . GLU A 1 111 ? -37.738 4.769 46.883 1.00 79.00 111 GLU A N 1
ATOM 912 C CA . GLU A 1 111 ? -38.191 4.538 48.257 1.00 79.00 111 GLU A CA 1
ATOM 913 C C . GLU A 1 111 ? -39.274 5.538 48.676 1.00 79.00 111 GLU A C 1
ATOM 915 O O . GLU A 1 111 ? -40.321 5.131 49.177 1.00 79.00 111 GLU A O 1
ATOM 920 N N . LYS A 1 112 ? -39.079 6.834 48.397 1.00 82.88 112 LYS A N 1
ATOM 921 C CA . LYS A 1 112 ? -40.063 7.882 48.718 1.00 82.88 112 LYS A CA 1
ATOM 922 C C . LYS A 1 112 ? -41.385 7.734 47.963 1.00 82.88 112 LYS A C 1
ATOM 924 O O . LYS A 1 112 ? -42.434 7.989 48.543 1.00 82.88 112 LYS A O 1
ATOM 929 N N . LEU A 1 113 ? -41.339 7.381 46.677 1.00 80.88 113 LEU A N 1
ATOM 930 C CA . LEU A 1 113 ? -42.524 7.326 45.813 1.00 80.88 113 LEU A CA 1
ATOM 931 C C . LEU A 1 113 ? -43.300 6.017 45.957 1.00 80.88 113 LEU A C 1
ATOM 933 O O . LEU A 1 113 ? -44.526 6.030 45.999 1.00 80.88 113 LEU A O 1
ATOM 937 N N . PHE A 1 114 ? -42.591 4.892 46.021 1.00 76.81 114 PHE A N 1
ATOM 938 C CA . PHE A 1 114 ? -43.205 3.565 46.054 1.00 76.81 114 PHE A CA 1
ATOM 939 C C . PHE A 1 114 ? -43.367 3.014 47.467 1.00 76.81 114 PHE A C 1
ATOM 941 O O . PHE A 1 114 ? -44.021 1.986 47.638 1.00 76.81 114 PHE A O 1
ATOM 948 N N . GLY A 1 115 ? -42.792 3.683 48.470 1.00 63.97 115 GLY A N 1
ATOM 949 C CA . GLY A 1 115 ? -42.874 3.259 49.858 1.00 63.97 115 GLY A CA 1
ATOM 950 C C . GLY A 1 115 ? -42.269 1.874 50.034 1.00 63.97 115 GLY A C 1
ATOM 951 O O . GLY A 1 115 ? -42.974 0.935 50.397 1.00 63.97 115 GLY A O 1
ATOM 952 N N . THR A 1 116 ? -40.963 1.726 49.798 1.00 60.97 116 THR A N 1
ATOM 953 C CA . THR A 1 116 ? -40.259 0.622 50.460 1.00 60.97 116 THR A CA 1
ATOM 954 C C . THR A 1 116 ? -40.371 0.926 51.938 1.00 60.97 116 THR A C 1
ATOM 956 O O . THR A 1 116 ? -39.902 1.972 52.369 1.00 60.97 116 THR A O 1
ATOM 959 N N . GLY A 1 117 ? -41.099 0.108 52.692 1.00 55.50 117 GLY A N 1
ATOM 960 C CA . GLY A 1 117 ? -41.632 0.459 54.010 1.00 55.50 117 GLY A CA 1
ATOM 961 C C . GLY A 1 117 ? -40.615 0.708 55.129 1.00 55.50 117 GLY A C 1
ATOM 962 O O . GLY A 1 117 ? -40.960 0.424 56.270 1.00 55.50 117 GLY A O 1
ATOM 963 N N . GLY A 1 118 ? -39.385 1.165 54.842 1.00 58.88 118 GLY A N 1
ATOM 964 C CA . GLY A 1 118 ? -38.295 1.581 55.741 1.00 58.88 118 GLY A CA 1
ATOM 965 C C . GLY A 1 118 ? -37.776 0.501 56.692 1.00 58.88 118 GLY A C 1
ATOM 966 O O . GLY A 1 118 ? -36.675 0.585 57.226 1.00 58.88 118 GLY A O 1
ATOM 967 N N . ARG A 1 119 ? -38.576 -0.537 56.902 1.00 66.50 119 ARG A N 1
ATOM 968 C CA . ARG A 1 119 ? -38.387 -1.637 57.818 1.00 66.50 119 ARG A CA 1
ATOM 969 C C . ARG A 1 119 ? -38.005 -2.841 56.986 1.00 66.50 119 ARG A C 1
ATOM 971 O O . ARG A 1 119 ? -38.764 -3.294 56.132 1.00 66.50 119 ARG A O 1
ATOM 978 N N . ARG A 1 120 ? -36.798 -3.333 57.247 1.00 72.69 120 ARG A N 1
ATOM 979 C CA . ARG A 1 120 ? -36.392 -4.674 56.839 1.00 72.69 120 ARG A CA 1
ATOM 980 C C . ARG A 1 120 ? -37.375 -5.642 57.492 1.00 72.69 120 ARG A C 1
ATOM 982 O O . ARG A 1 120 ? -37.616 -5.542 58.697 1.00 72.69 120 ARG A O 1
ATOM 989 N N . PHE A 1 121 ? -37.971 -6.524 56.703 1.00 75.75 121 PHE A N 1
ATOM 990 C CA . PHE A 1 121 ? -38.771 -7.598 57.269 1.00 75.75 121 PHE A CA 1
ATOM 991 C C . PHE A 1 121 ? -37.833 -8.629 57.907 1.00 75.75 121 PHE A C 1
ATOM 993 O O . PHE A 1 121 ? -36.768 -8.903 57.346 1.00 75.75 121 PHE A O 1
ATOM 1000 N N . PRO A 1 122 ? -38.178 -9.171 59.087 1.00 76.88 122 PRO A N 1
ATOM 1001 C CA . PRO A 1 122 ? -37.447 -10.298 59.646 1.00 76.88 122 PRO A CA 1
ATOM 1002 C C . PRO A 1 122 ? -37.584 -11.513 58.720 1.00 76.88 122 PRO A C 1
ATOM 1004 O O . PRO A 1 122 ? -38.583 -11.653 58.006 1.00 76.88 122 PRO A O 1
ATOM 1007 N N . GLN A 1 123 ? -36.574 -12.384 58.738 1.00 75.44 123 GLN A N 1
ATOM 1008 C CA . GLN A 1 123 ? -36.547 -13.580 57.895 1.00 75.44 123 GLN A CA 1
ATOM 1009 C C . GLN A 1 123 ? -37.820 -14.419 58.104 1.00 75.44 123 GLN A C 1
ATOM 1011 O O . GLN A 1 123 ? -38.248 -14.651 59.235 1.00 75.44 123 GLN A O 1
ATOM 1016 N N . GLY A 1 124 ? -38.443 -14.843 57.002 1.00 71.00 124 GLY A N 1
ATOM 1017 C CA . GLY A 1 124 ? -39.669 -15.646 56.991 1.00 71.00 124 GLY A CA 1
ATOM 1018 C C . GLY A 1 124 ? -40.982 -14.853 56.976 1.00 71.00 124 GLY A C 1
ATOM 1019 O O . GLY A 1 124 ? -42.032 -15.430 56.692 1.00 71.00 124 GLY A O 1
ATOM 1020 N N . VAL A 1 125 ? -40.967 -13.536 57.208 1.00 72.44 125 VAL A N 1
ATOM 1021 C CA . VAL A 1 125 ? -42.174 -12.698 57.104 1.00 72.44 125 VAL A CA 1
ATOM 1022 C C . VAL A 1 125 ? -42.358 -12.218 55.664 1.00 72.44 125 VAL A C 1
ATOM 1024 O O . VAL A 1 125 ? -41.442 -11.663 55.066 1.00 72.44 125 VAL A O 1
ATOM 1027 N N . HIS A 1 126 ? -43.547 -12.446 55.092 1.00 69.94 126 HIS A N 1
ATOM 1028 C CA . HIS A 1 126 ? -43.884 -12.131 53.690 1.00 69.94 126 HIS A CA 1
ATOM 1029 C C . HIS A 1 126 ? -42.948 -12.759 52.636 1.00 69.94 126 HIS A C 1
ATOM 1031 O O . HIS A 1 126 ? -42.882 -12.272 51.512 1.00 69.94 126 HIS A O 1
ATOM 1037 N N . GLY A 1 127 ? -42.247 -13.846 52.982 1.00 77.81 127 GLY A N 1
ATOM 1038 C CA . GLY A 1 127 ? -41.275 -14.503 52.101 1.00 77.81 127 GLY A CA 1
ATOM 1039 C C . GLY A 1 127 ? -39.884 -13.861 52.099 1.00 77.81 127 GLY A C 1
ATOM 1040 O O . GLY A 1 127 ? -39.052 -14.266 51.299 1.00 77.81 127 GLY A O 1
ATOM 1041 N N . ALA A 1 128 ? -39.614 -12.885 52.978 1.00 79.19 128 ALA A N 1
ATOM 1042 C CA . ALA A 1 128 ? -38.299 -12.259 53.097 1.00 79.19 128 ALA A CA 1
ATOM 1043 C C . ALA A 1 128 ? -37.222 -13.289 53.474 1.00 79.19 128 ALA A C 1
ATOM 1045 O O . ALA A 1 128 ? -37.365 -14.011 54.468 1.00 79.19 128 ALA A O 1
ATOM 1046 N N . HIS A 1 129 ? -36.140 -13.340 52.698 1.00 78.75 129 HIS A N 1
ATOM 1047 C CA . HIS A 1 129 ? -35.015 -14.239 52.940 1.00 78.75 129 HIS A CA 1
ATOM 1048 C C . HIS A 1 129 ? -33.674 -13.605 52.554 1.00 78.75 129 HIS A C 1
ATOM 1050 O O . HIS A 1 129 ? -33.559 -12.881 51.562 1.00 78.75 129 HIS A O 1
ATOM 1056 N N . GLY A 1 130 ? -32.628 -13.936 53.319 1.00 82.31 130 GLY A N 1
ATOM 1057 C CA . GLY A 1 130 ? -31.250 -13.523 53.043 1.00 82.31 130 GLY A CA 1
ATOM 1058 C C . GLY A 1 130 ? -31.117 -12.009 52.858 1.00 82.31 130 GLY A C 1
ATOM 1059 O O . GLY A 1 130 ? -31.408 -11.245 53.775 1.00 82.31 130 GLY A O 1
ATOM 1060 N N . ARG A 1 131 ? -30.691 -11.587 51.662 1.00 78.38 131 ARG A N 1
ATOM 1061 C CA . ARG A 1 131 ? -30.550 -10.179 51.243 1.00 78.38 131 ARG A CA 1
ATOM 1062 C C . ARG A 1 131 ? -31.861 -9.519 50.781 1.00 78.38 131 ARG A C 1
ATOM 1064 O O . ARG A 1 131 ? -32.000 -8.298 50.833 1.00 78.38 131 ARG A O 1
ATOM 1071 N N . PHE A 1 132 ? -32.871 -10.303 50.409 1.00 84.25 132 PHE A N 1
ATOM 1072 C CA . PHE A 1 132 ? -34.145 -9.817 49.866 1.00 84.25 132 PHE A CA 1
ATOM 1073 C C . PHE A 1 132 ? -35.175 -9.541 50.970 1.00 84.25 132 PHE A C 1
ATOM 1075 O O . PHE A 1 132 ? -36.204 -10.206 51.076 1.00 84.25 132 PHE A O 1
ATOM 1082 N N . ASN A 1 133 ? -34.906 -8.532 51.803 1.00 81.50 133 ASN A N 1
ATOM 1083 C CA . ASN A 1 133 ? -35.724 -8.232 52.990 1.00 81.50 133 ASN A CA 1
ATOM 1084 C C . ASN A 1 133 ? -36.570 -6.954 52.872 1.00 81.50 133 ASN A C 1
ATOM 1086 O O . ASN A 1 133 ? -37.134 -6.494 53.871 1.00 81.50 133 ASN A O 1
ATOM 1090 N N . ARG A 1 134 ? -36.641 -6.332 51.688 1.00 82.50 134 ARG A N 1
ATOM 1091 C CA . ARG A 1 134 ? -37.410 -5.098 51.460 1.00 82.50 134 ARG A CA 1
ATOM 1092 C C . ARG A 1 134 ? -38.539 -5.359 50.479 1.00 82.50 134 ARG A C 1
ATOM 1094 O O . ARG A 1 134 ? -38.319 -5.898 49.403 1.00 82.50 134 ARG A O 1
ATOM 1101 N N . LEU A 1 135 ? -39.746 -4.943 50.840 1.00 84.25 135 LEU A N 1
ATOM 1102 C CA . LEU A 1 135 ? -40.908 -5.041 49.967 1.00 84.25 135 LEU A CA 1
ATOM 1103 C C . LEU A 1 135 ? -41.045 -3.739 49.183 1.00 84.25 135 LEU A C 1
ATOM 1105 O O . LEU A 1 135 ? -41.114 -2.657 49.771 1.00 84.25 135 LEU A O 1
ATOM 1109 N N . GLN A 1 136 ? -41.062 -3.846 47.860 1.00 85.00 136 GLN A N 1
ATOM 1110 C CA . GLN A 1 136 ? -41.228 -2.722 46.957 1.00 85.00 136 GLN A CA 1
ATOM 1111 C C . GLN A 1 136 ? -42.511 -2.876 46.137 1.00 85.00 136 GLN A C 1
ATOM 1113 O O . GLN A 1 136 ? -42.754 -3.920 45.528 1.00 85.00 136 GLN A O 1
ATOM 1118 N N . LYS A 1 137 ? -43.313 -1.809 46.072 1.00 83.62 137 LYS A N 1
ATOM 1119 C CA . LYS A 1 137 ? -44.454 -1.726 45.155 1.00 83.62 137 LYS A CA 1
ATOM 1120 C C . LYS A 1 137 ? -44.005 -1.282 43.772 1.00 83.62 137 LYS A C 1
ATOM 1122 O O . LYS A 1 137 ? -43.276 -0.306 43.615 1.00 83.62 137 LYS A O 1
ATOM 1127 N N . THR A 1 138 ? -44.450 -2.015 42.765 1.00 80.31 138 THR A N 1
ATOM 1128 C CA . THR A 1 138 ? -44.319 -1.625 41.359 1.00 80.31 138 THR A CA 1
ATOM 1129 C C . THR A 1 138 ? -45.460 -0.689 40.958 1.00 80.31 138 THR A C 1
ATOM 1131 O O . THR A 1 138 ? -46.483 -0.624 41.642 1.00 80.31 138 THR A O 1
ATOM 1134 N N . LEU A 1 139 ? -45.299 0.033 39.843 1.00 79.88 139 LEU A N 1
ATOM 1135 C CA . LEU A 1 139 ? -46.361 0.880 39.272 1.00 79.88 139 LEU A CA 1
ATOM 1136 C C . LEU A 1 139 ? -47.644 0.086 38.977 1.00 79.88 139 LEU A C 1
ATOM 1138 O O . LEU A 1 139 ? -48.737 0.626 39.102 1.00 79.88 139 LEU A O 1
ATOM 1142 N N . ASP A 1 140 ? -47.506 -1.209 38.688 1.00 82.81 140 ASP A N 1
ATOM 1143 C CA . ASP A 1 140 ? -48.615 -2.131 38.422 1.00 82.81 140 ASP A CA 1
ATOM 1144 C C . ASP A 1 140 ? -49.386 -2.541 39.692 1.00 82.81 140 ASP A C 1
ATOM 1146 O O . ASP A 1 140 ? -50.274 -3.391 39.643 1.00 82.81 140 ASP A O 1
ATOM 1150 N N . GLY A 1 141 ? -49.007 -2.011 40.859 1.00 80.69 141 GLY A N 1
ATOM 1151 C CA . GLY A 1 141 ? -49.589 -2.364 42.153 1.00 80.69 141 GLY A CA 1
ATOM 1152 C C . GLY A 1 141 ? -49.133 -3.720 42.699 1.00 80.69 141 GLY A C 1
ATOM 1153 O O . GLY A 1 141 ? -49.558 -4.109 43.784 1.00 80.69 141 GLY A O 1
ATOM 1154 N N . ARG A 1 142 ? -48.251 -4.439 41.990 1.00 84.00 142 ARG A N 1
ATOM 1155 C CA . ARG A 1 142 ? -47.678 -5.706 42.466 1.00 84.00 142 ARG A CA 1
ATOM 1156 C C . ARG A 1 142 ? -46.547 -5.443 43.453 1.00 84.00 142 ARG A C 1
ATOM 1158 O O . ARG A 1 142 ? -45.696 -4.581 43.220 1.00 84.00 142 ARG A O 1
ATOM 1165 N N . GLU A 1 143 ? -46.526 -6.221 44.523 1.00 84.31 143 GLU A N 1
ATOM 1166 C CA . GLU A 1 143 ? -45.483 -6.205 45.546 1.00 84.31 143 GLU A CA 1
ATOM 1167 C C . GLU A 1 143 ? -44.394 -7.223 45.184 1.00 84.31 143 GLU A C 1
ATOM 1169 O O . GLU A 1 143 ? -44.701 -8.342 44.771 1.00 84.31 143 GLU A O 1
ATOM 1174 N N . ARG A 1 144 ? -43.121 -6.829 45.286 1.00 86.12 144 ARG A N 1
ATOM 1175 C CA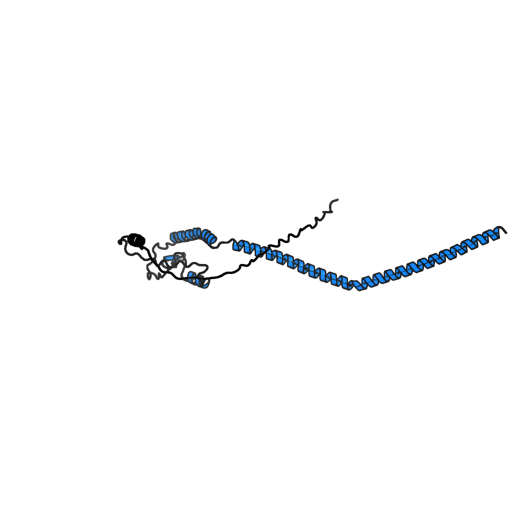 . ARG A 1 144 ? -41.964 -7.712 45.072 1.00 86.12 144 ARG A CA 1
ATOM 1176 C C . ARG A 1 144 ? -40.953 -7.540 46.195 1.00 86.12 144 ARG A C 1
ATOM 1178 O O . ARG A 1 144 ? -40.824 -6.444 46.743 1.00 86.12 144 ARG A O 1
ATOM 1185 N N . LEU A 1 145 ? -40.243 -8.617 46.517 1.00 84.94 145 LEU A N 1
ATOM 1186 C CA . LEU A 1 145 ? -39.107 -8.583 47.432 1.00 84.94 145 LEU A CA 1
ATOM 1187 C C . LEU A 1 145 ? -37.846 -8.177 46.683 1.00 84.94 145 LEU A C 1
ATOM 1189 O O . LEU A 1 145 ? -37.605 -8.594 45.549 1.00 84.94 145 LEU A O 1
ATOM 1193 N N . VAL A 1 146 ? -37.085 -7.305 47.323 1.00 83.94 146 VAL A N 1
ATOM 1194 C CA . VAL A 1 146 ? -35.991 -6.569 46.715 1.00 83.94 146 VAL A CA 1
ATOM 1195 C C . VAL A 1 146 ? -34.849 -6.435 47.725 1.00 83.94 146 VAL A C 1
ATOM 1197 O O . VAL A 1 146 ? -35.078 -6.325 48.934 1.00 83.94 146 VAL A O 1
ATOM 1200 N N . ASP A 1 147 ? -33.614 -6.457 47.231 1.00 84.19 147 ASP A N 1
ATOM 1201 C CA . ASP A 1 147 ? -32.405 -6.213 48.021 1.00 84.19 147 ASP A CA 1
ATOM 1202 C C . ASP A 1 147 ? -32.235 -4.710 48.349 1.00 84.19 147 ASP A C 1
ATOM 1204 O O . ASP A 1 147 ? -32.930 -3.826 47.838 1.00 84.19 147 ASP A O 1
ATOM 1208 N N . SER A 1 148 ? -31.269 -4.404 49.207 1.00 75.81 148 SER A N 1
ATOM 1209 C CA . SER A 1 148 ? -30.710 -3.090 49.507 1.00 75.81 148 SER A CA 1
ATOM 1210 C C . SER A 1 148 ? -30.452 -2.211 48.278 1.00 75.81 148 SER A C 1
ATOM 1212 O O . SER A 1 148 ? -30.668 -1.000 48.354 1.00 75.81 148 SER A O 1
ATOM 1214 N N . GLU A 1 149 ? -30.073 -2.815 47.151 1.00 76.75 149 GLU A N 1
ATOM 1215 C CA . GLU A 1 149 ? -29.802 -2.128 45.887 1.00 76.75 149 GLU A CA 1
ATOM 1216 C C . GLU A 1 149 ? -31.013 -1.957 44.961 1.00 76.75 149 GLU A C 1
ATOM 1218 O O . GLU A 1 149 ? -30.873 -1.406 43.866 1.00 76.75 149 GLU A O 1
ATOM 1223 N N . GLY A 1 150 ? -32.200 -2.420 45.351 1.00 77.81 150 GLY A N 1
ATOM 1224 C CA . GLY A 1 150 ? -33.370 -2.315 44.485 1.00 77.81 150 GLY A CA 1
ATOM 1225 C C . GLY A 1 150 ? -33.506 -3.441 43.445 1.00 77.81 150 GLY A C 1
ATOM 1226 O O . GLY A 1 150 ? -34.354 -3.302 42.560 1.00 77.81 150 GLY A O 1
ATOM 1227 N N . LYS A 1 151 ? -32.708 -4.519 43.559 1.00 83.12 151 LYS A N 1
ATOM 1228 C CA . LYS A 1 151 ? -32.717 -5.693 42.666 1.00 83.12 151 LYS A CA 1
ATOM 1229 C C . LYS A 1 151 ? -33.608 -6.823 43.179 1.00 83.12 151 LYS A C 1
ATOM 1231 O O . LYS A 1 151 ? -33.656 -7.084 44.382 1.00 83.12 151 LYS A O 1
ATOM 1236 N N . THR A 1 152 ? -34.293 -7.493 42.263 1.00 84.00 152 THR A N 1
ATOM 1237 C CA . THR A 1 152 ? -35.116 -8.683 42.533 1.00 84.00 152 THR A CA 1
ATOM 1238 C C . THR A 1 152 ? -34.299 -9.970 42.425 1.00 84.00 152 THR A C 1
ATOM 1240 O O . THR A 1 152 ? -33.250 -9.990 41.793 1.00 84.00 152 THR A O 1
ATOM 1243 N N . GLU A 1 153 ? -34.784 -11.061 43.017 1.00 82.44 153 GLU A N 1
ATOM 1244 C CA . GLU A 1 153 ? -34.109 -12.367 42.979 1.00 82.44 153 GLU A CA 1
ATOM 1245 C C . GLU A 1 153 ? -33.792 -12.835 41.554 1.00 82.44 153 GLU A C 1
ATOM 1247 O O . GLU A 1 153 ? -32.655 -13.198 41.274 1.00 82.44 153 GLU A O 1
ATOM 1252 N N . SER A 1 154 ? -34.747 -12.706 40.627 1.00 82.75 154 SER A N 1
ATOM 1253 C CA . SER A 1 154 ? -34.548 -13.077 39.221 1.00 82.75 154 SER A CA 1
ATOM 1254 C C . SER A 1 154 ? -33.456 -12.263 38.527 1.00 82.75 154 SER A C 1
ATOM 1256 O O . SER A 1 154 ? -32.731 -12.799 37.698 1.00 82.75 154 SER A O 1
ATOM 1258 N N . GLU A 1 155 ? -33.332 -10.974 38.862 1.00 82.50 155 GLU A N 1
ATOM 1259 C CA . GLU A 1 155 ? -32.286 -10.108 38.302 1.00 82.50 155 GLU A CA 1
ATOM 1260 C C . GLU A 1 155 ? -30.915 -10.490 38.860 1.00 82.50 155 GLU A C 1
ATOM 1262 O O . GLU A 1 155 ? -29.934 -10.517 38.125 1.00 82.50 155 GLU A O 1
ATOM 1267 N N . VAL A 1 156 ? -30.839 -10.828 40.150 1.00 82.75 156 VAL A N 1
ATOM 1268 C CA . VAL A 1 156 ? -29.571 -11.243 40.756 1.00 82.75 156 VAL A CA 1
ATOM 1269 C C . VAL A 1 156 ? -29.142 -12.630 40.269 1.00 82.75 156 VAL A C 1
ATOM 1271 O O . VAL A 1 156 ? -27.955 -12.854 40.052 1.00 82.75 156 VAL A O 1
ATOM 1274 N N . GLU A 1 157 ? -30.079 -13.553 40.044 1.00 81.06 157 GLU A N 1
ATOM 1275 C CA . GLU A 1 157 ? -29.778 -14.837 39.401 1.00 81.06 157 GLU A CA 1
ATOM 1276 C C . GLU A 1 157 ? -29.276 -14.661 37.964 1.00 81.06 157 GLU A C 1
ATOM 1278 O O . GLU A 1 157 ? -28.375 -15.380 37.534 1.00 81.06 157 GLU A O 1
ATOM 1283 N N . GLU A 1 158 ? -29.844 -13.720 37.208 1.00 78.75 158 GLU A N 1
ATOM 1284 C CA . GLU A 1 158 ? -29.389 -13.406 35.854 1.00 78.75 158 GLU A CA 1
ATOM 1285 C C . GLU A 1 158 ? -27.984 -12.791 35.864 1.00 78.75 158 GLU A C 1
ATOM 1287 O O . GLU A 1 158 ? -27.121 -13.242 35.113 1.00 78.75 158 GLU A O 1
ATOM 1292 N N . GLU A 1 159 ? -27.709 -11.849 36.770 1.00 77.44 159 GLU A N 1
ATOM 1293 C CA . GLU A 1 159 ? -26.363 -11.296 36.966 1.00 77.44 159 GLU A CA 1
ATOM 1294 C C . GLU A 1 159 ? -25.352 -12.379 37.350 1.00 77.44 159 GLU A C 1
ATOM 1296 O O . GLU A 1 159 ? -24.249 -12.408 36.811 1.00 77.44 159 GLU A O 1
ATOM 1301 N N . GLN A 1 160 ? -25.736 -13.320 38.214 1.00 78.31 160 GLN A N 1
ATOM 1302 C CA . GLN A 1 160 ? -24.876 -14.432 38.614 1.00 78.31 160 GLN A CA 1
ATOM 1303 C C . GLN A 1 160 ? -24.603 -15.419 37.467 1.00 78.31 160 GLN A C 1
ATOM 1305 O O . GLN A 1 160 ? -23.568 -16.081 37.462 1.00 78.31 160 GLN A O 1
ATOM 1310 N N . ARG A 1 161 ? -25.489 -15.518 36.466 1.00 77.50 161 ARG A N 1
ATOM 1311 C CA . ARG A 1 161 ? -25.209 -16.285 35.236 1.00 77.50 161 ARG A CA 1
ATOM 1312 C C . ARG A 1 161 ? -24.198 -15.584 34.332 1.00 77.50 161 ARG A C 1
ATOM 1314 O O . ARG A 1 161 ? -23.504 -16.264 33.583 1.00 77.50 161 ARG A O 1
ATOM 1321 N N . VAL A 1 162 ? -24.142 -14.253 34.377 1.00 70.62 162 VAL A N 1
ATOM 1322 C CA . VAL A 1 162 ? -23.242 -13.435 33.551 1.00 70.62 162 VAL A CA 1
ATOM 1323 C C . VAL A 1 162 ? -21.868 -13.271 34.211 1.00 70.62 162 VAL A C 1
ATOM 1325 O O . VAL A 1 162 ? -20.858 -13.344 33.518 1.00 70.62 162 VAL A O 1
ATOM 1328 N N . ASP A 1 163 ? -21.818 -13.108 35.534 1.00 67.56 163 ASP A N 1
ATOM 1329 C CA . ASP A 1 163 ? -20.596 -12.952 36.335 1.00 67.56 163 ASP A CA 1
ATOM 1330 C C . ASP A 1 163 ? -20.534 -14.016 37.446 1.00 67.56 163 ASP A C 1
ATOM 1332 O O . ASP A 1 163 ? -20.644 -13.731 38.639 1.00 67.56 163 ASP A O 1
ATOM 1336 N N . GLY A 1 164 ? -20.396 -15.282 37.040 1.00 61.75 164 GLY A N 1
ATOM 1337 C CA . GLY A 1 164 ? -20.398 -16.428 37.958 1.00 61.75 164 GLY A CA 1
ATOM 1338 C C . GLY A 1 164 ? -19.209 -16.479 38.924 1.00 61.75 164 GLY A C 1
ATOM 1339 O O . GLY A 1 164 ? -19.308 -17.109 39.976 1.00 61.75 164 GLY A O 1
ATOM 1340 N N . GLU A 1 165 ? -18.105 -15.802 38.598 1.00 60.88 165 GLU A N 1
ATOM 1341 C CA . GLU A 1 165 ? -16.912 -15.704 39.451 1.00 60.88 165 GLU A CA 1
ATOM 1342 C C . GLU A 1 165 ? -16.938 -14.470 40.374 1.00 60.88 165 GLU A C 1
ATOM 1344 O O . GLU A 1 165 ? -16.090 -14.360 41.260 1.00 60.88 165 GLU A O 1
ATOM 1349 N N . GLY A 1 166 ? -17.918 -13.567 40.219 1.00 60.41 166 GLY A N 1
ATOM 1350 C CA . GLY A 1 166 ? -18.065 -12.365 41.049 1.00 60.41 166 GLY A CA 1
ATOM 1351 C C . GLY A 1 166 ? -16.891 -11.392 40.924 1.00 60.41 166 GLY A C 1
ATOM 1352 O O . GLY A 1 166 ? -16.550 -10.707 41.889 1.00 60.41 166 GLY A O 1
ATOM 1353 N N . VAL A 1 167 ? -16.234 -11.367 39.760 1.00 58.03 167 VAL A N 1
ATOM 1354 C CA . VAL A 1 167 ? -15.018 -10.572 39.518 1.00 58.03 167 VAL A CA 1
ATOM 1355 C C . VAL A 1 167 ? -15.367 -9.109 39.242 1.00 58.03 167 VAL A C 1
ATOM 1357 O O . VAL A 1 167 ? -14.592 -8.214 39.580 1.00 58.03 167 VAL A O 1
ATOM 1360 N N . PHE A 1 168 ? -16.536 -8.847 38.658 1.00 54.59 168 PHE A N 1
ATOM 1361 C CA . PHE A 1 168 ? -16.963 -7.507 38.254 1.00 54.59 168 PHE A CA 1
ATOM 1362 C C . PHE A 1 168 ? -18.034 -6.933 39.182 1.00 54.59 168 PHE A C 1
ATOM 1364 O O . PHE A 1 168 ? -18.036 -5.732 39.463 1.00 54.59 168 PHE A O 1
ATOM 1371 N N . ILE A 1 169 ? -18.929 -7.780 39.690 1.00 60.06 169 ILE A N 1
ATOM 1372 C CA . ILE A 1 169 ? -19.989 -7.408 40.621 1.00 60.06 169 ILE A CA 1
ATOM 1373 C C . ILE A 1 169 ? -19.582 -7.897 42.007 1.00 60.06 169 ILE A C 1
ATOM 1375 O O . ILE A 1 169 ? -19.822 -9.044 42.381 1.00 60.06 169 ILE A O 1
ATOM 1379 N N . ASN A 1 170 ? -18.986 -7.001 42.799 1.00 56.81 170 ASN A N 1
ATOM 1380 C CA . ASN A 1 170 ? -18.776 -7.248 44.222 1.00 56.81 170 ASN A CA 1
ATOM 1381 C C . ASN A 1 170 ? -20.139 -7.479 44.879 1.00 56.81 170 ASN A C 1
ATOM 1383 O O . ASN A 1 170 ? -20.852 -6.522 45.186 1.00 56.81 170 ASN A O 1
ATOM 1387 N N . SER A 1 171 ? -20.500 -8.745 45.097 1.00 54.06 171 SER A N 1
ATOM 1388 C CA . SER A 1 171 ? -21.656 -9.079 45.918 1.00 54.06 171 SER A CA 1
ATOM 1389 C C . SER A 1 171 ? -21.413 -8.447 47.289 1.00 54.06 171 SER A C 1
ATOM 1391 O O . SER A 1 171 ? -20.372 -8.736 47.896 1.00 54.06 171 SER A O 1
ATOM 1393 N N . PRO A 1 172 ? -22.305 -7.570 47.786 1.00 55.31 172 PRO A N 1
ATOM 1394 C CA . PRO A 1 172 ? -22.176 -7.070 49.141 1.00 55.31 172 PRO A CA 1
ATOM 1395 C C . PRO A 1 172 ? -22.102 -8.297 50.048 1.00 55.31 172 PRO A C 1
ATOM 1397 O O . PRO A 1 172 ? -22.959 -9.183 49.975 1.00 55.31 172 PRO A O 1
ATOM 1400 N N . LYS A 1 173 ? -21.011 -8.400 50.816 1.00 53.16 173 LYS A N 1
ATOM 1401 C CA . LYS A 1 173 ? -20.888 -9.429 51.847 1.00 53.16 173 LYS A CA 1
ATOM 1402 C C . LYS A 1 173 ? -22.130 -9.290 52.707 1.00 53.16 173 LYS A C 1
ATOM 1404 O O . LYS A 1 173 ? -22.457 -8.177 53.105 1.00 53.16 173 LYS A O 1
ATOM 1409 N N . GLU A 1 174 ? -22.852 -10.389 52.886 1.00 51.91 174 GLU A N 1
ATOM 1410 C CA . GLU A 1 174 ? -24.053 -10.409 53.703 1.00 51.91 174 GLU A CA 1
ATOM 1411 C C . GLU A 1 174 ? -23.713 -9.770 55.050 1.00 51.91 174 GLU A C 1
ATOM 1413 O O . GLU A 1 174 ? -22.944 -10.334 55.830 1.00 51.91 174 GLU A O 1
ATOM 1418 N N . ASP A 1 175 ? -24.253 -8.578 55.306 1.00 46.00 175 ASP A N 1
ATOM 1419 C CA . ASP A 1 175 ? -24.262 -7.973 56.632 1.00 46.00 175 ASP A CA 1
ATOM 1420 C C . ASP A 1 175 ? -25.196 -8.832 57.505 1.00 46.00 175 ASP A C 1
ATOM 1422 O O . ASP A 1 175 ? -26.323 -8.453 57.824 1.00 46.00 175 ASP A O 1
ATOM 1426 N N . VAL A 1 176 ? -24.727 -10.028 57.871 1.00 46.75 176 VAL A N 1
ATOM 1427 C CA . VAL A 1 176 ? -25.206 -10.838 59.000 1.00 46.75 176 VAL A CA 1
ATOM 1428 C C . VAL A 1 176 ? -24.598 -10.283 60.297 1.00 46.75 176 VAL A C 1
ATOM 1430 O O . VAL A 1 176 ? -24.421 -11.001 61.275 1.00 46.75 176 VAL A O 1
ATOM 1433 N N . GLU A 1 177 ? -24.241 -8.995 60.325 1.00 44.62 177 GLU A N 1
ATOM 1434 C CA . GLU A 1 177 ? -23.892 -8.318 61.565 1.00 44.62 177 GLU A CA 1
ATOM 1435 C C . GLU A 1 177 ? -25.163 -8.161 62.394 1.00 44.62 177 GLU A C 1
ATOM 1437 O O . GLU A 1 177 ? -25.985 -7.272 62.173 1.00 44.62 177 GLU A O 1
ATOM 1442 N N . ASP A 1 178 ? -25.308 -9.133 63.293 1.00 42.03 178 ASP A N 1
ATOM 1443 C CA . ASP A 1 178 ? -26.000 -9.104 64.567 1.00 42.03 178 ASP A CA 1
ATOM 1444 C C . ASP A 1 178 ? -27.134 -8.084 64.651 1.00 42.03 178 ASP A C 1
ATOM 1446 O O . ASP A 1 178 ? -26.962 -6.886 64.900 1.00 42.03 178 ASP A O 1
ATOM 1450 N N . ILE A 1 179 ? -28.346 -8.627 64.604 1.00 45.06 179 ILE A N 1
ATOM 1451 C CA . ILE A 1 179 ? -29.444 -8.102 65.398 1.00 45.06 179 ILE A CA 1
ATOM 1452 C C . ILE A 1 179 ? -28.940 -8.079 66.854 1.00 45.06 179 ILE A C 1
ATOM 1454 O O . ILE A 1 179 ? -29.082 -9.048 67.594 1.00 45.06 179 ILE A O 1
ATOM 1458 N N . VAL A 1 180 ? -28.311 -6.975 67.271 1.00 43.66 180 VAL A N 1
ATOM 1459 C CA . VAL A 1 180 ? -28.045 -6.673 68.680 1.00 43.66 180 VAL A CA 1
ATOM 1460 C C . VAL A 1 180 ? -29.386 -6.290 69.300 1.00 43.66 180 VAL A C 1
ATOM 1462 O O . VAL A 1 180 ? -29.689 -5.135 69.605 1.00 43.66 180 VAL A O 1
ATOM 1465 N N . GLU A 1 181 ? -30.233 -7.2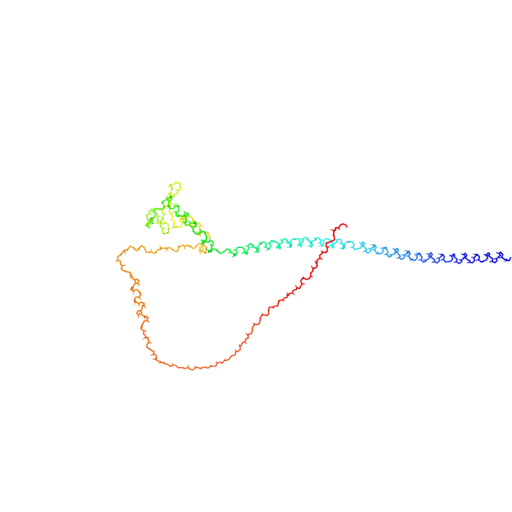98 69.472 1.00 48.53 181 GLU A N 1
ATOM 1466 C CA . GLU A 1 181 ? -31.199 -7.346 70.552 1.00 48.53 181 GLU A CA 1
ATOM 1467 C C . GLU A 1 181 ? -30.380 -7.270 71.843 1.00 48.53 181 GLU A C 1
ATOM 1469 O O . GLU A 1 181 ? -29.815 -8.271 72.242 1.00 48.53 181 GLU A O 1
ATOM 1474 N N . HIS A 1 182 ? -30.188 -6.072 72.410 1.00 42.19 182 HIS A N 1
ATOM 1475 C CA . HIS A 1 182 ? -30.043 -5.758 73.848 1.00 42.19 182 HIS A CA 1
ATOM 1476 C C . HIS A 1 182 ? -29.322 -4.402 74.037 1.00 42.19 182 HIS A C 1
ATOM 1478 O O . HIS A 1 182 ? -28.095 -4.349 74.115 1.00 42.19 182 HIS A O 1
ATOM 1484 N N . PRO A 1 183 ? -30.051 -3.285 74.223 1.00 49.75 183 PRO A N 1
ATOM 1485 C CA . PRO A 1 183 ? -29.457 -1.963 74.455 1.00 49.75 183 PRO A CA 1
ATOM 1486 C C . PRO A 1 183 ? -28.944 -1.731 75.897 1.00 49.75 183 PRO A C 1
ATOM 1488 O O . PRO A 1 183 ? -28.814 -0.584 76.310 1.00 49.75 183 PRO A O 1
ATOM 1491 N N . ASN A 1 184 ? -28.652 -2.782 76.682 1.00 47.09 184 ASN A N 1
ATOM 1492 C CA . ASN A 1 184 ? -28.347 -2.655 78.122 1.00 47.09 184 ASN A CA 1
ATOM 1493 C C . ASN A 1 184 ? -27.001 -3.248 78.584 1.00 47.09 184 ASN A C 1
ATOM 1495 O O . ASN A 1 184 ? -26.706 -3.209 79.781 1.00 47.09 184 ASN A O 1
ATOM 1499 N N . ILE A 1 185 ? -26.153 -3.769 77.690 1.00 58.50 185 ILE A N 1
ATOM 1500 C CA . ILE A 1 185 ? -24.844 -4.319 78.082 1.00 58.50 185 ILE A CA 1
ATOM 1501 C C . ILE A 1 185 ? -23.740 -3.324 77.710 1.00 58.50 185 ILE A C 1
ATOM 1503 O O . ILE A 1 185 ? -23.578 -2.934 76.557 1.00 58.50 185 ILE A O 1
ATOM 1507 N N . LYS A 1 186 ? -23.003 -2.878 78.735 1.00 58.81 186 LYS A N 1
ATOM 1508 C CA . LYS A 1 186 ? -21.901 -1.907 78.653 1.00 58.81 186 LYS A CA 1
ATOM 1509 C C . LYS A 1 186 ? -20.863 -2.305 77.588 1.00 58.81 186 LYS A C 1
ATOM 1511 O O . LYS A 1 186 ? -20.618 -3.494 77.393 1.00 58.81 186 LYS A O 1
ATOM 1516 N N . PRO A 1 187 ? -20.194 -1.328 76.951 1.00 68.88 187 PRO A N 1
ATOM 1517 C CA . PRO A 1 187 ? -19.291 -1.595 75.841 1.00 68.88 187 PRO A CA 1
ATOM 1518 C C . PRO A 1 187 ? -18.112 -2.511 76.210 1.00 68.88 187 PRO A C 1
ATOM 1520 O O . PRO A 1 187 ? -17.186 -2.119 76.922 1.00 68.88 187 PRO A O 1
ATOM 1523 N N . MET A 1 188 ? -18.105 -3.714 75.632 1.00 65.50 188 MET A N 1
ATOM 1524 C CA . MET A 1 188 ? -17.013 -4.694 75.723 1.00 65.50 188 MET A CA 1
ATOM 1525 C C . MET A 1 188 ? -15.700 -4.225 75.069 1.00 65.50 188 MET A C 1
ATOM 1527 O O . MET A 1 188 ? -14.643 -4.806 75.331 1.00 65.50 188 MET A O 1
ATOM 1531 N N . TRP A 1 189 ? -15.731 -3.155 74.260 1.00 75.88 189 TRP A N 1
ATOM 1532 C CA . TRP A 1 189 ? -14.526 -2.577 73.651 1.00 75.88 189 TRP A CA 1
ATOM 1533 C C . TRP A 1 189 ? -13.550 -2.032 74.702 1.00 75.88 189 TRP A C 1
ATOM 1535 O O . TRP A 1 189 ? -12.339 -2.169 74.540 1.00 75.88 189 TRP A O 1
ATOM 1545 N N . LEU A 1 190 ? -14.063 -1.510 75.823 1.00 74.88 190 LEU A N 1
ATOM 1546 C CA . LEU A 1 190 ? -13.236 -0.983 76.909 1.00 74.88 190 LEU A CA 1
ATOM 1547 C C . LEU A 1 190 ? -12.463 -2.107 77.623 1.00 74.88 190 LEU A C 1
ATOM 1549 O O . LEU A 1 190 ? -11.273 -1.976 77.894 1.00 74.88 190 LEU A O 1
ATOM 1553 N N . LEU A 1 191 ? -13.123 -3.244 77.870 1.00 72.88 191 LEU A N 1
ATOM 1554 C CA . LEU A 1 191 ? -12.503 -4.430 78.473 1.00 72.88 191 LEU A CA 1
ATOM 1555 C C . LEU A 1 191 ? -11.385 -4.986 77.586 1.00 72.88 191 LEU A C 1
ATOM 1557 O O . LEU A 1 191 ? -10.292 -5.259 78.080 1.00 72.88 191 LEU A O 1
ATOM 1561 N N . ARG A 1 192 ? -11.622 -5.078 76.270 1.00 73.25 192 ARG A N 1
ATOM 1562 C CA . ARG A 1 192 ? -10.594 -5.517 75.317 1.00 73.25 192 ARG A CA 1
ATOM 1563 C C . ARG A 1 192 ? -9.383 -4.587 75.311 1.00 73.25 192 ARG A C 1
ATOM 1565 O O . ARG A 1 192 ? -8.262 -5.084 75.387 1.00 73.25 192 ARG A O 1
ATOM 1572 N N . PHE A 1 193 ? -9.605 -3.274 75.345 1.00 77.19 193 PHE A N 1
ATOM 1573 C CA . PHE A 1 193 ? -8.538 -2.274 75.381 1.00 77.19 193 PHE A CA 1
ATOM 1574 C C . PHE A 1 193 ? -7.644 -2.391 76.631 1.00 77.19 193 PHE A C 1
ATOM 1576 O O . PHE A 1 193 ? -6.417 -2.396 76.515 1.00 77.19 193 PHE A O 1
ATOM 1583 N N . PHE A 1 194 ? -8.228 -2.575 77.823 1.00 74.56 194 PHE A N 1
ATOM 1584 C CA . PHE A 1 194 ? -7.447 -2.760 79.056 1.00 74.56 194 PHE A CA 1
ATOM 1585 C C . PHE A 1 194 ? -6.694 -4.096 79.089 1.00 74.56 194 PHE A C 1
ATOM 1587 O O . PHE A 1 194 ? -5.548 -4.141 79.540 1.00 74.56 194 PHE A O 1
ATOM 1594 N N . THR A 1 195 ? -7.283 -5.175 78.563 1.00 72.94 195 THR A N 1
ATOM 1595 C CA . THR A 1 195 ? -6.588 -6.472 78.491 1.00 72.94 195 THR A CA 1
ATOM 1596 C C . THR A 1 195 ? -5.415 -6.462 77.510 1.00 72.94 195 THR A C 1
ATOM 1598 O O . THR A 1 195 ? -4.360 -7.010 77.829 1.00 72.94 195 THR A O 1
ATOM 1601 N N . SER A 1 196 ? -5.541 -5.787 76.360 1.00 72.25 196 SER A N 1
ATOM 1602 C CA . SER A 1 196 ? -4.437 -5.651 75.402 1.00 72.25 196 SER A CA 1
ATOM 1603 C C . SER A 1 196 ? -3.327 -4.725 75.904 1.00 72.25 196 SER A C 1
ATOM 1605 O O . SER A 1 196 ? -2.159 -4.947 75.596 1.00 72.25 196 SER A O 1
ATOM 1607 N N . TRP A 1 197 ? -3.661 -3.711 76.710 1.00 74.75 197 TRP A N 1
ATOM 1608 C CA . TRP A 1 197 ? -2.672 -2.785 77.268 1.00 74.75 197 TRP A CA 1
ATOM 1609 C C . TRP A 1 197 ? -1.765 -3.472 78.300 1.00 74.75 197 TRP A C 1
ATOM 1611 O O . TRP A 1 197 ? -0.545 -3.336 78.237 1.00 74.75 197 TRP A O 1
ATOM 1621 N N . VAL A 1 198 ? -2.328 -4.247 79.233 1.00 67.19 198 VAL A N 1
ATOM 1622 C CA . VAL A 1 198 ? -1.550 -4.888 80.315 1.00 67.19 198 VAL A CA 1
ATOM 1623 C C . VAL A 1 198 ? -0.657 -6.022 79.797 1.00 67.19 198 VAL A C 1
ATOM 1625 O O . VAL A 1 198 ? 0.430 -6.240 80.334 1.00 67.19 198 VAL A O 1
ATOM 1628 N N . ALA A 1 199 ? -1.062 -6.706 78.722 1.00 64.06 199 ALA A N 1
ATOM 1629 C CA . ALA A 1 199 ? -0.259 -7.760 78.103 1.00 64.06 199 ALA A CA 1
ATOM 1630 C C . ALA A 1 199 ? 1.071 -7.241 77.518 1.00 64.06 199 ALA A C 1
ATOM 1632 O O . ALA A 1 199 ? 2.077 -7.945 77.577 1.00 64.06 199 ALA A O 1
ATOM 1633 N N . ASN A 1 200 ? 1.107 -5.994 77.035 1.00 68.56 200 ASN A N 1
ATOM 1634 C CA . ASN A 1 200 ? 2.293 -5.399 76.406 1.00 68.56 200 ASN A CA 1
ATOM 1635 C C . ASN A 1 200 ? 3.303 -4.776 77.390 1.00 68.56 200 ASN A C 1
ATOM 1637 O O . ASN A 1 200 ? 4.358 -4.323 76.957 1.00 68.56 200 ASN A O 1
ATOM 1641 N N . TRP A 1 201 ? 3.021 -4.751 78.699 1.00 58.56 201 TRP A N 1
ATOM 1642 C CA . TRP A 1 201 ? 3.877 -4.099 79.708 1.00 58.56 201 TRP A CA 1
ATOM 1643 C C . TRP A 1 201 ? 4.641 -5.066 80.631 1.00 58.56 201 TRP A C 1
ATOM 1645 O O . TRP A 1 201 ? 5.220 -4.626 81.623 1.00 58.56 201 TRP A O 1
ATOM 1655 N N . ARG A 1 202 ? 4.707 -6.374 80.335 1.00 44.66 202 ARG A N 1
ATOM 1656 C CA . ARG A 1 202 ? 5.638 -7.274 81.046 1.00 44.66 202 ARG A CA 1
ATOM 1657 C C . ARG A 1 202 ? 7.029 -7.248 80.392 1.00 44.66 202 ARG A C 1
ATOM 1659 O O . ARG A 1 202 ? 7.161 -7.739 79.274 1.00 44.66 202 ARG A O 1
ATOM 1666 N N . PRO A 1 203 ? 8.081 -6.757 81.076 1.00 45.94 203 PRO A N 1
ATOM 1667 C CA . PRO A 1 203 ? 9.447 -6.878 80.591 1.00 45.94 203 PRO A CA 1
ATOM 1668 C C . PRO A 1 203 ? 9.929 -8.317 80.808 1.00 45.94 203 PRO A C 1
ATOM 1670 O O . PRO A 1 203 ? 10.070 -8.775 81.943 1.00 45.94 203 PRO A O 1
ATOM 1673 N N . SER A 1 204 ? 10.191 -9.047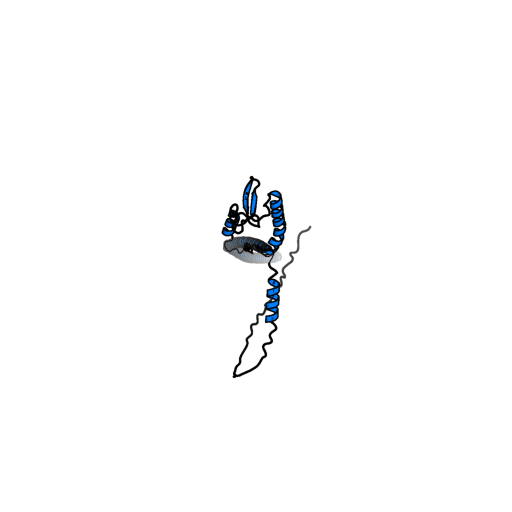 79.724 1.00 45.19 204 SER A N 1
ATOM 1674 C CA . SER A 1 204 ? 10.984 -10.273 79.784 1.00 45.19 204 SER A CA 1
ATOM 1675 C C . SER A 1 204 ? 12.434 -9.887 80.078 1.00 45.19 204 SER A C 1
ATOM 1677 O O . SER A 1 204 ? 13.159 -9.433 79.190 1.00 45.19 204 SER A O 1
ATOM 1679 N N . ALA A 1 205 ? 12.840 -10.023 81.339 1.00 39.84 205 ALA A N 1
ATOM 1680 C CA . ALA A 1 205 ? 14.239 -9.962 81.724 1.00 39.84 205 ALA A CA 1
ATOM 1681 C C . ALA A 1 205 ? 15.014 -11.083 81.010 1.00 39.84 205 ALA A C 1
ATOM 1683 O O . ALA A 1 205 ? 14.581 -12.230 80.921 1.00 39.84 205 ALA A O 1
ATOM 1684 N N . SER A 1 206 ? 16.132 -10.661 80.446 1.00 42.41 206 SER A N 1
ATOM 1685 C CA . SER A 1 206 ? 17.030 -11.310 79.502 1.00 42.41 206 SER A CA 1
ATOM 1686 C C . SER A 1 206 ? 17.954 -12.385 80.106 1.00 42.41 206 SER A C 1
ATOM 1688 O O . SER A 1 206 ? 18.144 -12.392 81.320 1.00 42.41 206 SER A O 1
ATOM 1690 N N . VAL A 1 207 ? 18.690 -13.071 79.198 1.00 42.84 207 VAL A N 1
ATOM 1691 C CA . VAL A 1 207 ? 20.112 -13.530 79.316 1.00 42.84 207 VAL A CA 1
ATOM 1692 C C . VAL A 1 207 ? 20.292 -14.933 79.975 1.00 42.84 207 VAL A C 1
ATOM 1694 O O . VAL A 1 207 ? 19.747 -15.170 81.038 1.00 42.84 207 VAL A O 1
ATOM 1697 N N . VAL A 1 208 ? 21.031 -15.936 79.441 1.00 42.88 208 VAL A N 1
ATOM 1698 C CA . VAL A 1 208 ? 22.098 -15.957 78.407 1.00 42.88 208 VAL A CA 1
ATOM 1699 C C . VAL A 1 208 ? 22.570 -17.376 77.985 1.00 42.88 208 VAL A C 1
ATOM 1701 O O . VAL A 1 208 ? 22.517 -18.293 78.796 1.00 42.88 208 VAL A O 1
ATOM 1704 N N . ALA A 1 209 ? 23.138 -17.438 76.760 1.00 38.16 209 ALA A N 1
ATOM 1705 C CA . ALA A 1 209 ? 24.211 -18.298 76.178 1.00 38.16 209 ALA A CA 1
ATOM 1706 C C . ALA A 1 209 ? 24.040 -19.836 76.090 1.00 38.16 209 ALA A C 1
ATOM 1708 O O . ALA A 1 209 ? 23.380 -20.438 76.918 1.00 38.16 209 ALA A O 1
ATOM 1709 N N . THR A 1 210 ? 24.581 -20.561 75.095 1.00 38.00 210 THR A N 1
ATOM 1710 C CA . THR A 1 210 ? 25.913 -20.557 74.423 1.00 38.00 210 THR A CA 1
ATOM 1711 C C . THR A 1 210 ? 25.805 -21.194 73.003 1.00 38.00 210 THR A C 1
ATOM 1713 O O . THR A 1 210 ? 24.999 -22.093 72.819 1.00 38.00 210 THR A O 1
ATOM 1716 N N . LYS A 1 211 ? 26.412 -20.672 71.913 1.00 38.25 211 LYS A N 1
ATOM 1717 C CA . LYS A 1 211 ? 27.822 -20.729 71.413 1.00 38.25 211 LYS A CA 1
ATOM 1718 C C . LYS A 1 211 ? 28.116 -21.929 70.467 1.00 38.25 211 LYS A C 1
ATOM 1720 O O . LYS A 1 211 ? 27.992 -23.063 70.907 1.00 38.25 211 LYS A O 1
ATOM 1725 N N . GLY A 1 212 ? 28.631 -21.678 69.244 1.00 30.84 212 GLY A N 1
ATOM 1726 C CA . GLY A 1 212 ? 29.387 -22.684 68.459 1.00 30.84 212 GLY A CA 1
ATOM 1727 C C . GLY A 1 212 ? 29.531 -22.508 66.924 1.00 30.84 212 GLY A C 1
ATOM 1728 O O . GLY A 1 212 ? 28.677 -23.017 66.218 1.00 30.84 212 GLY A O 1
ATOM 1729 N N . TYR A 1 213 ? 30.635 -21.864 66.480 1.00 37.88 213 TYR A N 1
ATOM 1730 C CA . TYR A 1 213 ? 31.537 -22.116 65.306 1.00 37.88 213 TYR A CA 1
ATOM 1731 C C . TYR A 1 213 ? 30.986 -22.266 63.855 1.00 37.88 213 TYR A C 1
ATOM 1733 O O . TYR A 1 213 ? 30.164 -23.135 63.604 1.00 37.88 213 TYR A O 1
ATOM 1741 N N . GLU A 1 214 ? 31.311 -21.357 62.902 1.00 37.19 214 GLU A N 1
ATOM 1742 C CA . GLU A 1 214 ? 32.453 -21.333 61.914 1.00 37.19 214 GLU A CA 1
ATOM 1743 C C . GLU A 1 214 ? 32.326 -22.395 60.783 1.00 37.19 214 GLU A C 1
ATOM 1745 O O . GLU A 1 214 ? 31.962 -23.522 61.073 1.00 37.19 214 GLU A O 1
ATOM 1750 N N . MET A 1 215 ? 32.585 -22.188 59.475 1.00 38.81 215 MET A N 1
ATOM 1751 C CA . MET A 1 215 ? 33.556 -21.347 58.745 1.00 38.81 215 MET A CA 1
ATOM 1752 C C . MET A 1 215 ? 33.295 -21.401 57.200 1.00 38.81 215 MET A C 1
ATOM 1754 O O . MET A 1 215 ? 32.835 -22.432 56.724 1.00 38.81 215 MET A O 1
ATOM 1758 N N . HIS A 1 216 ? 33.717 -20.353 56.453 1.00 35.25 216 HIS A N 1
ATOM 1759 C CA . HIS A 1 216 ? 34.188 -20.303 55.028 1.00 35.25 216 HIS A CA 1
ATOM 1760 C C . HIS A 1 216 ? 33.249 -20.701 53.849 1.00 35.25 216 HIS A C 1
ATOM 1762 O O . HIS A 1 216 ? 32.409 -21.569 53.992 1.00 35.25 216 HIS A O 1
ATOM 1768 N N . SER A 1 217 ? 33.312 -20.174 52.610 1.00 35.97 217 SER A N 1
ATOM 1769 C CA . SER A 1 217 ? 34.175 -19.216 51.886 1.00 35.97 217 SER A CA 1
ATOM 1770 C C . SER A 1 217 ? 33.523 -18.794 50.544 1.00 35.97 217 SER A C 1
ATOM 1772 O O . SER A 1 217 ? 32.962 -19.640 49.860 1.00 35.97 217 SER A O 1
ATOM 1774 N N . SER A 1 218 ? 33.737 -17.529 50.149 1.00 36.53 218 SER A N 1
ATOM 1775 C CA . SER A 1 218 ? 34.075 -17.010 48.799 1.00 36.53 218 SER A CA 1
ATOM 1776 C C . SER A 1 218 ? 33.218 -17.290 47.540 1.00 36.53 218 SER A C 1
ATOM 1778 O O . SER A 1 218 ? 32.979 -18.442 47.201 1.00 36.53 218 SER A O 1
ATOM 1780 N N . LEU A 1 219 ? 33.017 -16.203 46.766 1.00 36.47 219 LEU A N 1
ATOM 1781 C CA . LEU A 1 219 ? 33.237 -16.017 45.307 1.00 36.47 219 LEU A CA 1
ATOM 1782 C C . LEU A 1 219 ? 32.053 -15.482 44.455 1.00 36.47 219 LEU A C 1
ATOM 1784 O O . LEU A 1 219 ? 31.030 -16.130 44.282 1.00 36.47 219 LEU A O 1
ATOM 1788 N N . THR A 1 220 ? 32.349 -14.334 43.817 1.00 32.97 220 THR A N 1
ATOM 1789 C CA . THR A 1 220 ? 32.022 -13.877 42.439 1.00 32.97 220 THR A CA 1
ATOM 1790 C C . THR A 1 220 ? 30.610 -13.433 42.018 1.00 32.97 220 THR A C 1
ATOM 1792 O O . THR A 1 220 ? 29.668 -14.214 41.982 1.00 32.97 220 THR A O 1
ATOM 1795 N N . SER A 1 221 ? 30.553 -12.175 41.545 1.00 42.72 221 SER A N 1
ATOM 1796 C CA . SER A 1 221 ? 29.595 -11.607 40.571 1.00 42.72 221 SER A CA 1
ATOM 1797 C C . SER A 1 221 ? 29.679 -12.285 39.189 1.00 42.72 221 SER A C 1
ATOM 1799 O O . SER A 1 221 ? 30.681 -12.948 38.905 1.00 42.72 221 SER A O 1
ATOM 1801 N N . PRO A 1 222 ? 28.676 -12.089 38.306 1.00 51.31 222 PRO A N 1
ATOM 1802 C CA . PRO A 1 222 ? 28.759 -11.049 37.249 1.00 51.31 222 PRO A CA 1
ATOM 1803 C C . PRO A 1 222 ? 27.436 -10.253 37.080 1.00 51.31 222 PRO A C 1
ATOM 1805 O O . PRO A 1 222 ? 26.376 -10.730 37.466 1.00 51.31 222 PRO A O 1
ATOM 1808 N N . VAL A 1 223 ? 27.452 -8.951 36.758 1.00 39.16 223 VAL A N 1
ATOM 1809 C CA . VAL A 1 223 ? 27.485 -8.315 35.411 1.00 39.16 223 VAL A CA 1
ATOM 1810 C C . VAL A 1 223 ? 26.357 -8.780 34.479 1.00 39.16 223 VAL A C 1
ATOM 1812 O O . VAL A 1 223 ? 26.420 -9.889 33.960 1.00 39.16 223 VAL A O 1
ATOM 1815 N N . VAL A 1 224 ? 25.389 -7.889 34.215 1.00 46.94 224 VAL A N 1
ATOM 1816 C CA . VAL A 1 224 ? 24.635 -7.816 32.950 1.00 46.94 224 VAL A CA 1
ATOM 1817 C C . VAL A 1 224 ? 24.422 -6.340 32.614 1.00 46.94 224 VAL A C 1
ATOM 1819 O O . VAL A 1 224 ? 23.661 -5.641 33.283 1.00 46.94 224 VAL A O 1
ATOM 1822 N N . ASP A 1 225 ? 25.130 -5.903 31.580 1.00 38.56 225 ASP A N 1
ATOM 1823 C CA . ASP A 1 225 ? 24.888 -4.685 30.821 1.00 38.56 225 ASP A CA 1
ATOM 1824 C C . ASP A 1 225 ? 23.708 -4.911 29.860 1.00 38.56 225 ASP A C 1
ATOM 1826 O O . ASP A 1 225 ? 23.594 -5.975 29.251 1.00 38.56 225 ASP A O 1
ATOM 1830 N N . HIS A 1 226 ? 22.861 -3.899 29.671 1.00 43.44 226 HIS A N 1
ATOM 1831 C CA . HIS A 1 226 ? 22.100 -3.748 28.432 1.00 43.44 226 HIS A CA 1
ATOM 1832 C C . HIS A 1 226 ? 22.204 -2.296 27.974 1.00 43.44 226 HIS A C 1
ATOM 1834 O O . HIS A 1 226 ? 21.570 -1.394 28.523 1.00 43.44 226 HIS A O 1
ATOM 1840 N N . GLU A 1 227 ? 23.066 -2.100 26.981 1.00 40.22 227 GLU A N 1
ATOM 1841 C CA . GLU A 1 227 ? 23.186 -0.886 26.189 1.00 40.22 227 GLU A CA 1
ATOM 1842 C C . GLU A 1 227 ? 21.889 -0.655 25.400 1.00 40.22 227 GLU A C 1
ATOM 1844 O O . GLU A 1 227 ? 21.382 -1.550 24.722 1.00 40.22 227 GLU A O 1
ATOM 1849 N N . GLY A 1 228 ? 21.340 0.555 25.517 1.00 38.50 228 GLY A N 1
ATOM 1850 C CA . GLY A 1 228 ? 20.314 1.074 24.623 1.00 38.50 228 GLY A CA 1
ATOM 1851 C C . GLY A 1 228 ? 20.987 1.666 23.391 1.00 38.50 228 GLY A C 1
ATOM 1852 O O . GLY A 1 228 ? 21.611 2.721 23.471 1.00 38.50 228 GLY A O 1
ATOM 1853 N N . GLU A 1 229 ? 20.871 0.972 22.265 1.00 39.31 229 GLU A N 1
ATOM 1854 C CA . GLU A 1 229 ? 21.337 1.428 20.959 1.00 39.31 229 GLU A CA 1
ATOM 1855 C C . GLU A 1 229 ? 20.249 2.318 20.328 1.00 39.31 229 GLU A C 1
ATOM 1857 O O . GLU A 1 229 ? 19.252 1.850 19.777 1.00 39.31 229 GLU A O 1
ATOM 18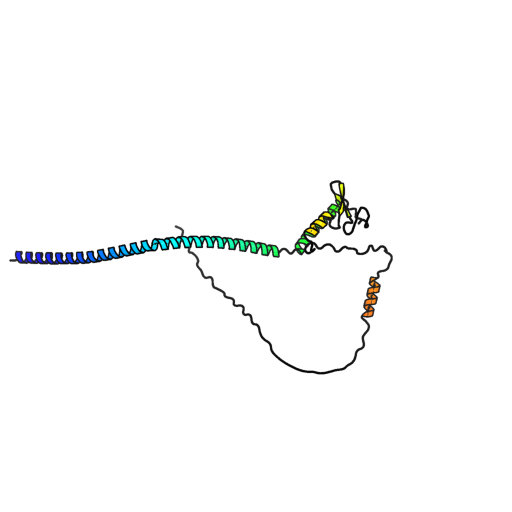62 N N . GLU A 1 230 ? 20.404 3.633 20.480 1.00 39.25 230 GLU A N 1
ATOM 1863 C CA . GLU A 1 230 ? 19.526 4.656 19.909 1.00 39.25 230 GLU A CA 1
ATOM 1864 C C . GLU A 1 230 ? 19.975 4.970 18.470 1.00 39.25 230 GLU A C 1
ATOM 1866 O O . GLU A 1 230 ? 20.797 5.851 18.215 1.00 39.25 230 GLU A O 1
ATOM 1871 N N . ILE A 1 231 ? 19.449 4.223 17.494 1.00 44.94 231 ILE A N 1
ATOM 1872 C CA . ILE A 1 231 ? 19.669 4.506 16.069 1.00 44.94 231 ILE A CA 1
ATOM 1873 C C . ILE A 1 231 ? 18.755 5.664 15.658 1.00 44.94 231 ILE A C 1
ATOM 1875 O O . ILE A 1 231 ? 17.598 5.484 15.279 1.00 44.94 231 ILE A O 1
ATOM 1879 N N . THR A 1 232 ? 19.297 6.878 15.722 1.00 45.19 232 THR A N 1
ATOM 1880 C CA . THR A 1 232 ? 18.688 8.070 15.123 1.00 45.19 232 THR A CA 1
ATOM 1881 C C . THR A 1 232 ? 19.038 8.098 13.636 1.00 45.19 232 THR A C 1
ATOM 1883 O O . THR A 1 232 ? 20.161 8.432 13.263 1.00 45.19 232 THR A O 1
ATOM 1886 N N . VAL A 1 233 ? 18.092 7.734 12.767 1.00 55.84 233 VAL A N 1
ATOM 1887 C CA . VAL A 1 233 ? 18.226 7.945 11.316 1.00 55.84 233 VAL A CA 1
ATOM 1888 C C . VAL A 1 233 ? 17.756 9.369 10.984 1.00 55.84 233 VAL A C 1
ATOM 1890 O O . VAL A 1 233 ? 16.619 9.714 11.316 1.00 55.84 233 VAL A O 1
ATOM 1893 N N . PRO A 1 234 ? 18.576 10.218 10.337 1.00 51.34 234 PRO A N 1
ATOM 1894 C CA . PRO A 1 234 ? 18.145 11.544 9.915 1.00 51.34 234 PRO A CA 1
ATOM 1895 C C . PRO A 1 234 ? 17.255 11.453 8.668 1.00 51.34 234 PRO A C 1
ATOM 1897 O O . PRO A 1 234 ? 17.716 11.137 7.573 1.00 51.34 234 PRO A O 1
ATOM 1900 N N . SER A 1 235 ? 15.970 11.775 8.831 1.00 48.28 235 SER A N 1
ATOM 1901 C CA . SER A 1 235 ? 15.061 12.071 7.720 1.00 48.28 235 SER A CA 1
ATOM 1902 C C . SER A 1 235 ? 15.369 13.455 7.143 1.00 48.28 235 SER A C 1
ATOM 1904 O O . SER A 1 235 ? 14.704 14.440 7.460 1.00 48.28 235 SER A O 1
ATOM 1906 N N . GLU A 1 236 ? 16.369 13.533 6.269 1.00 51.75 236 GLU A N 1
ATOM 1907 C CA . GLU A 1 236 ? 16.382 14.526 5.196 1.00 51.75 236 GLU A CA 1
ATOM 1908 C C . GLU A 1 236 ? 15.710 13.904 3.971 1.00 51.75 236 GLU A C 1
ATOM 1910 O O . GLU A 1 236 ? 16.295 13.050 3.311 1.00 51.75 236 GLU A O 1
ATOM 1915 N N . LEU A 1 237 ? 14.492 14.340 3.633 1.00 50.62 237 LEU A N 1
ATOM 1916 C CA . LEU A 1 237 ? 14.028 14.245 2.251 1.00 50.62 237 LEU A CA 1
ATOM 1917 C C . LEU A 1 237 ? 12.969 15.311 1.926 1.00 50.62 237 LEU A C 1
ATOM 1919 O O . LEU A 1 237 ? 11.804 15.213 2.293 1.00 50.62 237 LEU A O 1
ATOM 1923 N N . VAL A 1 238 ? 13.451 16.311 1.185 1.00 47.94 238 VAL A N 1
ATOM 1924 C CA . VAL A 1 238 ? 12.837 16.875 -0.028 1.00 47.94 238 VAL A CA 1
ATOM 1925 C C . VAL A 1 238 ? 11.519 17.644 0.135 1.00 47.94 238 VAL A C 1
ATOM 1927 O O . VAL A 1 238 ? 10.418 17.103 0.168 1.00 47.94 238 VAL A O 1
ATOM 1930 N N . LYS A 1 239 ? 11.662 18.975 0.088 1.00 51.12 239 LYS A N 1
ATOM 1931 C CA . LYS A 1 239 ? 10.621 19.905 -0.365 1.00 51.12 239 LYS A CA 1
ATOM 1932 C C . LYS A 1 239 ? 10.379 19.699 -1.869 1.00 51.12 239 LYS A C 1
ATOM 1934 O O . LYS A 1 239 ? 11.335 19.858 -2.628 1.00 51.12 239 LYS A O 1
ATOM 1939 N N . PRO A 1 240 ? 9.147 19.441 -2.331 1.00 59.06 240 PRO A N 1
ATOM 1940 C CA . PRO A 1 240 ? 8.794 19.695 -3.718 1.00 59.06 240 PRO A CA 1
ATOM 1941 C C . PRO A 1 240 ? 8.541 21.196 -3.908 1.00 59.06 240 PRO A C 1
ATOM 1943 O O . PRO A 1 240 ? 7.702 21.801 -3.237 1.00 59.06 240 PRO A O 1
ATOM 1946 N N . GLU A 1 241 ? 9.309 21.804 -4.809 1.00 53.66 241 GLU A N 1
ATOM 1947 C CA . GLU A 1 241 ? 9.065 23.150 -5.312 1.00 53.66 241 GLU A CA 1
ATOM 1948 C C . GLU A 1 241 ? 7.734 23.182 -6.071 1.00 53.66 241 GLU A C 1
ATOM 1950 O O . GLU A 1 241 ? 7.502 22.427 -7.016 1.00 53.66 241 GLU A O 1
ATOM 1955 N N . ASN A 1 242 ? 6.852 24.081 -5.640 1.00 54.56 242 ASN A N 1
ATOM 1956 C CA . ASN A 1 242 ? 5.633 24.428 -6.350 1.00 54.56 242 ASN A CA 1
ATOM 1957 C C . ASN A 1 242 ? 5.996 25.193 -7.628 1.00 54.56 242 ASN A C 1
ATOM 1959 O O . ASN A 1 242 ? 6.280 26.389 -7.581 1.00 54.56 242 ASN A O 1
ATOM 1963 N N . ALA A 1 243 ? 5.936 24.517 -8.771 1.00 53.00 243 ALA A N 1
ATOM 1964 C CA . ALA A 1 243 ? 5.866 25.153 -10.077 1.00 53.00 243 ALA A CA 1
ATOM 1965 C C . ALA A 1 243 ? 4.402 25.186 -10.541 1.00 53.00 243 ALA A C 1
ATOM 1967 O O . ALA A 1 243 ? 3.921 24.213 -11.112 1.00 53.00 243 ALA A O 1
ATOM 1968 N N . ALA A 1 244 ? 3.697 26.292 -10.274 1.00 57.94 244 ALA A N 1
ATOM 1969 C CA . ALA A 1 244 ? 2.532 26.735 -11.051 1.00 57.94 244 ALA A CA 1
ATOM 1970 C C . ALA A 1 244 ? 2.033 28.111 -10.575 1.00 57.94 244 ALA A C 1
ATOM 1972 O O . ALA A 1 244 ? 1.229 28.191 -9.649 1.00 57.94 244 ALA A O 1
ATOM 1973 N N . SER A 1 245 ? 2.449 29.182 -11.255 1.00 56.88 245 SER A N 1
ATOM 1974 C CA . SER A 1 245 ? 1.592 30.355 -11.477 1.00 56.88 245 SER A CA 1
ATOM 1975 C C . SER A 1 245 ? 2.214 31.314 -12.498 1.00 56.88 245 SER A C 1
ATOM 1977 O O . SER A 1 245 ? 3.249 31.910 -12.203 1.00 56.88 245 SER A O 1
ATOM 1979 N N . LEU A 1 246 ? 1.467 31.487 -13.600 1.00 49.78 246 LEU A N 1
ATOM 1980 C CA . LEU A 1 246 ? 1.496 32.535 -14.638 1.00 49.78 246 LEU A CA 1
ATOM 1981 C C . LEU A 1 246 ? 2.535 32.412 -15.761 1.00 49.78 246 LEU A C 1
ATOM 1983 O O . LEU A 1 246 ? 3.726 32.704 -15.538 1.00 49.78 246 LEU A O 1
#

Radius of gyration: 52.53 Å; chains: 1; bounding box: 95×55×162 Å

Foldseek 3Di:
DVVVVVVVVVVVVVVVVVVVVVVVVVVVVVVVVVVVVVVVVVVVVVVVCVVVVVVVVVVVVVVVVVVVVVVVVVVVVVVVVVVVVVVVVDDLVVVCVVVVPVLVVVVVVQCVPFPQPPDFAPPPPVNDDQQQRTWTADPVRDIFTAGPSRDGPVRVVVVCVVCVVCPNPVDPDRCPPDPPPDPPDPDCVVVVVVVVVVVVPDDPDDDDDDDDDDDDDDDDDDDDDDDDDDDDDDPDDDDDDDPDDD

Organism: NCBI:txid153920